Protein AF-A0A5J4QXA8-F1 (afdb_monomer)

Secondary structure (DSSP, 8-state):
----HHHHHH---B--TT-SS-EETTEEGGGHHHHHHHHHHHHHHHHHHHHHHHHHHHHHH-GGGHHHHHHHHHHHHHHHHHHHHHH----HHHHHHHHHHHHHH--SSSHHHH-HHHHHHHHHHHHHHHHHHHHHHHHHHHHHHHHHHHHHHS-------------------------------------------------SHHHHHHHHHHHHHTTTS-SEE-HHHHHHHHT--HHHHHHHHHTTSS--S-SSSSS--EEHHHHHHHHHHHT--

Radius of gyration: 30.81 Å; Cα contacts (8 Å, |Δi|>4): 182; chains: 1; bounding box: 58×68×102 Å

InterPro domains:
  IPR009061 Putative DNA-binding domain superfamily [SSF46955] (225-274)
  IPR036388 Winged helix-like DNA-binding domain superfamily [G3DSA:1.10.10.10] (225-277)
  IPR041657 Helix-turn-helix domain, group 17 [PF12728] (224-274)

pLDDT: mean 73.02, std 21.9, range [27.36, 98.25]

Sequence (277 aa):
MNSNLELELRRFETSNPNDDNHSYNGFKSSEGSGSFEIYLEKLYHIYFDNFREEIKSFMIVKSELLPNFIQSKIDIFDNIKVDFNFKNYLDWDELIQANVREMRMGNNNKSFLNNKSLRNEIGTFTFFRQMTGTQLYYIDKAIDELTTIYNTYKPQIQTQPQIQTQPQIQTQPQIQTQPQIQTQPQIQIEPQTQTQTQTQTQTITTEENNKEEWDNLLKDNPDLLTTLHLAEIFKVKETTITRWQREGFITPIDKSKRPLRFTKDEIKRYILKRKRE

Structure (mmCIF, N/CA/C/O backbone):
data_AF-A0A5J4QXA8-F1
#
_entry.id   AF-A0A5J4QXA8-F1
#
loop_
_atom_site.group_PDB
_atom_site.id
_atom_site.type_symbol
_atom_site.label_atom_id
_atom_site.label_alt_id
_atom_site.label_comp_id
_atom_site.label_asym_id
_atom_site.label_entity_id
_atom_site.label_seq_id
_atom_site.pdbx_PDB_ins_code
_atom_site.Cartn_x
_atom_site.Cartn_y
_atom_site.Cartn_z
_atom_site.occupancy
_atom_site.B_iso_or_equiv
_atom_site.auth_seq_id
_atom_site.auth_comp_id
_atom_site.auth_asym_id
_atom_site.auth_atom_id
_atom_site.pdbx_PDB_model_num
ATOM 1 N N . MET A 1 1 ? -1.917 21.152 -2.9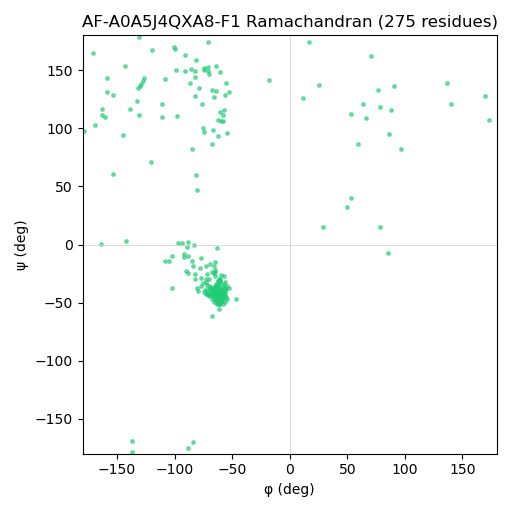02 1.00 39.50 1 MET A N 1
ATOM 2 C CA . MET A 1 1 ? -2.527 19.810 -2.816 1.00 39.50 1 MET A CA 1
ATOM 3 C C . MET A 1 1 ? -2.788 19.512 -1.349 1.00 39.50 1 MET A C 1
ATOM 5 O O . MET A 1 1 ? -1.835 19.321 -0.609 1.00 39.50 1 MET A O 1
ATOM 9 N N . ASN A 1 2 ? -4.053 19.547 -0.921 1.00 43.41 2 ASN A N 1
ATOM 10 C CA . ASN A 1 2 ? -4.482 19.078 0.403 1.00 43.41 2 ASN A CA 1
ATOM 11 C C . ASN A 1 2 ? -4.650 17.549 0.363 1.00 43.41 2 ASN A C 1
ATOM 13 O O . ASN A 1 2 ? -5.758 17.046 0.528 1.00 43.41 2 ASN A O 1
ATOM 17 N N . SER A 1 3 ? -3.586 16.806 0.047 1.00 57.59 3 SER A N 1
ATOM 18 C CA . SER A 1 3 ? -3.650 15.343 0.133 1.00 57.59 3 SER A CA 1
ATOM 19 C C . SER A 1 3 ? -3.557 14.940 1.602 1.00 57.59 3 SER A C 1
ATOM 21 O O . SER A 1 3 ? -2.583 15.270 2.271 1.00 57.59 3 SER A O 1
ATOM 23 N N . ASN A 1 4 ? -4.580 14.245 2.100 1.00 86.75 4 ASN A N 1
ATOM 24 C CA . ASN A 1 4 ? -4.494 13.444 3.322 1.00 86.75 4 ASN A CA 1
ATOM 25 C C . ASN A 1 4 ? -3.599 12.217 3.037 1.00 86.75 4 ASN A C 1
ATOM 27 O O . ASN A 1 4 ? -3.620 11.716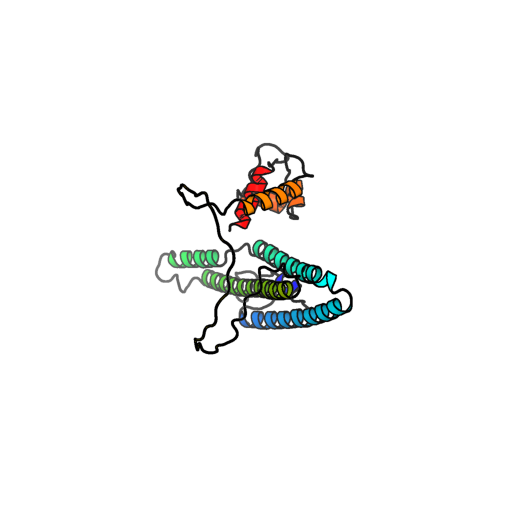 1.911 1.00 86.75 4 ASN A O 1
ATOM 31 N N . LEU A 1 5 ? -2.838 11.732 4.027 1.00 95.31 5 LEU A N 1
ATOM 32 C CA . LEU A 1 5 ? -1.929 10.582 3.909 1.00 95.31 5 LEU A CA 1
ATOM 33 C C . LEU A 1 5 ? -2.597 9.391 3.202 1.00 95.31 5 LEU A C 1
ATOM 35 O O . LEU A 1 5 ? -2.035 8.837 2.263 1.00 95.31 5 LEU A O 1
ATOM 39 N N . GLU A 1 6 ? -3.824 9.045 3.603 1.00 94.50 6 GLU A N 1
ATOM 40 C CA . GLU A 1 6 ? -4.589 7.934 3.020 1.00 94.50 6 GLU A CA 1
ATOM 41 C C . GLU A 1 6 ? -4.768 8.062 1.497 1.00 94.50 6 GLU A C 1
ATOM 43 O O . GLU A 1 6 ? -4.695 7.072 0.772 1.00 94.50 6 GLU A O 1
ATOM 48 N N . LEU A 1 7 ? -5.010 9.277 0.993 1.00 92.94 7 LEU A N 1
ATOM 49 C CA . LEU A 1 7 ? -5.203 9.521 -0.439 1.00 92.94 7 LEU A CA 1
ATOM 50 C C . LEU A 1 7 ? -3.889 9.394 -1.200 1.00 92.94 7 LEU A C 1
ATOM 52 O O . LEU A 1 7 ? -3.863 8.794 -2.275 1.00 92.94 7 LEU A O 1
ATOM 56 N N . GLU A 1 8 ? -2.809 9.931 -0.637 1.00 94.25 8 GLU A N 1
ATOM 57 C CA . GLU A 1 8 ? -1.502 9.877 -1.281 1.00 94.25 8 GLU A CA 1
ATOM 58 C C . GLU A 1 8 ? -0.987 8.438 -1.368 1.00 94.25 8 GLU A C 1
ATOM 60 O O . GLU A 1 8 ? -0.553 8.001 -2.430 1.00 94.25 8 GLU A O 1
ATOM 65 N N . LEU A 1 9 ? -1.139 7.653 -0.298 1.00 94.31 9 LEU A N 1
ATOM 66 C CA . LEU A 1 9 ? -0.725 6.248 -0.288 1.00 94.31 9 LEU A CA 1
ATOM 67 C C . LEU A 1 9 ? -1.586 5.348 -1.194 1.00 94.31 9 LEU A C 1
ATOM 69 O O . LEU A 1 9 ? -1.153 4.256 -1.559 1.00 94.31 9 LEU A O 1
ATOM 73 N N . ARG A 1 10 ? -2.782 5.788 -1.614 1.00 92.00 10 ARG A N 1
ATOM 74 C CA . ARG A 1 10 ? -3.597 5.100 -2.641 1.00 92.00 10 ARG A CA 1
ATOM 75 C C . ARG A 1 10 ? -3.208 5.459 -4.070 1.00 92.00 10 ARG A C 1
ATOM 77 O O . ARG A 1 10 ? -3.627 4.758 -5.006 1.00 92.00 10 ARG A O 1
ATOM 84 N N . ARG A 1 11 ? -2.498 6.571 -4.250 1.00 90.56 11 ARG A N 1
ATOM 85 C CA . ARG A 1 11 ? -2.181 7.139 -5.555 1.00 90.56 11 ARG A CA 1
ATOM 86 C C . ARG A 1 11 ? -1.029 6.372 -6.192 1.00 90.56 11 ARG A C 1
ATOM 88 O O . ARG A 1 11 ? -0.049 6.033 -5.534 1.00 90.56 11 ARG A O 1
ATOM 95 N N . PHE A 1 12 ? -1.193 6.061 -7.471 1.00 88.12 12 PHE A N 1
ATOM 96 C CA . PHE A 1 12 ? -0.203 5.355 -8.272 1.00 88.12 12 PHE A CA 1
ATOM 97 C C . PHE A 1 12 ? -0.273 5.908 -9.692 1.00 88.12 12 PHE A C 1
ATOM 99 O O . PHE A 1 12 ? -1.127 5.517 -10.489 1.00 88.12 12 PHE A O 1
ATOM 106 N N . GLU A 1 13 ? 0.582 6.879 -9.975 1.00 87.94 13 GLU A N 1
ATOM 107 C CA . GLU A 1 13 ? 0.659 7.564 -11.258 1.00 87.94 13 GLU A CA 1
ATOM 108 C C . GLU A 1 13 ? 2.113 7.593 -11.715 1.00 87.94 13 GLU A C 1
ATOM 110 O O . GLU A 1 13 ? 2.941 8.275 -11.115 1.00 87.94 13 GLU A O 1
ATOM 115 N N . THR A 1 14 ? 2.423 6.859 -12.780 1.00 85.38 14 THR A N 1
ATOM 116 C CA . THR A 1 14 ? 3.758 6.813 -13.385 1.00 85.38 14 THR A CA 1
ATOM 117 C C . THR A 1 14 ? 3.756 7.538 -14.724 1.00 85.38 14 THR A C 1
ATOM 119 O O . THR A 1 14 ? 2.811 7.410 -15.507 1.00 85.38 14 THR A O 1
ATOM 122 N N . SER A 1 15 ? 4.837 8.242 -15.039 1.00 80.62 15 SER A N 1
ATOM 123 C CA . SER A 1 15 ? 5.105 8.696 -16.406 1.00 80.62 15 SER A CA 1
ATOM 124 C C . SER A 1 15 ? 5.486 7.529 -17.331 1.00 80.62 15 SER A C 1
ATOM 126 O O . SER A 1 15 ? 5.693 6.397 -16.893 1.00 80.62 15 SER A O 1
ATOM 128 N N . ASN A 1 16 ? 5.643 7.815 -18.627 1.00 70.06 16 ASN A N 1
ATOM 129 C CA . ASN A 1 16 ? 6.172 6.844 -19.584 1.00 70.06 16 ASN A CA 1
ATOM 130 C C . ASN A 1 16 ? 7.634 6.473 -19.229 1.00 70.06 16 ASN A C 1
ATOM 132 O O . ASN A 1 16 ? 8.432 7.386 -19.004 1.00 70.06 16 ASN A O 1
ATOM 136 N N . PRO A 1 17 ? 8.000 5.175 -19.190 1.00 61.75 17 PRO A N 1
ATOM 137 C CA . PRO A 1 17 ? 9.355 4.724 -18.862 1.00 61.75 17 PRO A CA 1
ATOM 138 C C . PRO A 1 17 ? 10.447 5.127 -19.866 1.00 61.75 17 PRO A C 1
ATOM 140 O O . PRO A 1 17 ? 11.628 5.065 -19.531 1.00 61.75 17 PRO A O 1
ATOM 143 N N . ASN A 1 18 ? 10.060 5.569 -21.067 1.00 61.38 18 ASN A N 1
ATOM 144 C CA . ASN A 1 18 ? 10.987 5.976 -22.129 1.00 61.38 18 ASN A CA 1
ATOM 145 C C . ASN A 1 18 ? 11.301 7.479 -22.136 1.00 61.38 18 ASN A C 1
ATOM 147 O O . ASN A 1 18 ? 12.014 7.946 -23.026 1.00 61.38 18 ASN A O 1
ATOM 151 N N . ASP A 1 19 ? 10.745 8.243 -21.195 1.00 63.66 19 ASP A N 1
ATOM 152 C CA . ASP A 1 19 ? 10.958 9.685 -21.119 1.00 63.66 19 ASP A CA 1
ATOM 153 C C . ASP A 1 19 ? 12.220 10.015 -20.305 1.00 63.66 19 ASP A C 1
ATOM 155 O O . ASP A 1 19 ? 12.471 9.424 -19.252 1.00 63.66 19 ASP A O 1
ATOM 159 N N . ASP A 1 20 ? 13.006 10.990 -20.771 1.00 64.75 20 ASP A N 1
ATOM 160 C CA . ASP A 1 20 ? 14.223 11.439 -20.073 1.00 64.75 20 ASP A CA 1
ATOM 161 C C . ASP A 1 20 ? 13.862 12.107 -18.716 1.00 64.75 20 ASP A C 1
ATOM 163 O O . ASP A 1 20 ? 14.699 12.181 -17.817 1.00 64.75 20 ASP A O 1
ATOM 167 N N . ASN A 1 21 ? 12.601 12.534 -18.534 1.00 74.44 21 ASN A N 1
ATOM 168 C CA . ASN A 1 21 ? 12.056 13.130 -17.307 1.00 74.44 21 ASN A CA 1
ATOM 169 C C . ASN A 1 21 ? 10.882 12.314 -16.742 1.00 74.44 21 ASN A C 1
ATOM 171 O O . ASN A 1 21 ? 9.726 12.748 -16.777 1.00 74.44 21 ASN A O 1
ATOM 175 N N . HIS A 1 22 ? 11.171 11.134 -16.198 1.00 83.88 22 HIS A N 1
ATOM 176 C CA . HIS A 1 22 ? 10.143 10.316 -15.568 1.00 83.88 22 HIS A CA 1
ATOM 177 C C . HIS A 1 22 ? 9.703 10.845 -14.189 1.00 83.88 22 HIS A C 1
ATOM 179 O O . HIS A 1 22 ? 10.454 11.519 -13.478 1.00 83.88 22 HIS A O 1
ATOM 185 N N . SER A 1 23 ? 8.455 10.553 -13.818 1.00 90.12 23 SER A N 1
ATOM 186 C CA . SER A 1 23 ? 7.833 10.997 -12.574 1.00 90.12 23 SER A CA 1
ATOM 187 C C . SER A 1 23 ? 6.909 9.946 -11.967 1.00 90.12 23 SER A C 1
ATOM 189 O O . SER A 1 23 ? 6.348 9.098 -12.665 1.00 90.12 23 SER A O 1
ATOM 191 N N . TYR A 1 24 ? 6.758 10.015 -10.648 1.00 90.69 24 TYR A N 1
ATOM 192 C CA . TYR A 1 24 ? 5.880 9.160 -9.861 1.00 90.69 24 TYR A CA 1
ATOM 193 C C . TYR A 1 24 ? 5.063 10.029 -8.912 1.00 90.69 24 TYR A C 1
ATOM 195 O O . TYR A 1 24 ? 5.625 10.822 -8.159 1.00 90.69 24 TYR A O 1
ATOM 203 N N . ASN A 1 25 ? 3.736 9.931 -8.978 1.00 91.31 25 ASN A N 1
ATOM 204 C CA . ASN A 1 25 ? 2.807 10.772 -8.220 1.00 91.31 25 ASN A CA 1
ATOM 205 C C . ASN A 1 25 ? 3.134 12.280 -8.336 1.00 91.31 25 ASN A C 1
ATOM 207 O O . ASN A 1 25 ? 2.883 13.071 -7.430 1.00 91.31 25 ASN A O 1
ATOM 211 N N . GLY A 1 26 ? 3.668 12.709 -9.482 1.00 89.19 26 GLY A N 1
ATOM 212 C CA . GLY A 1 26 ? 4.068 14.098 -9.734 1.00 89.19 26 GLY A CA 1
ATOM 213 C C . GLY A 1 26 ? 5.473 14.482 -9.253 1.00 89.19 26 GLY A C 1
ATOM 214 O O . GLY A 1 26 ? 5.928 15.56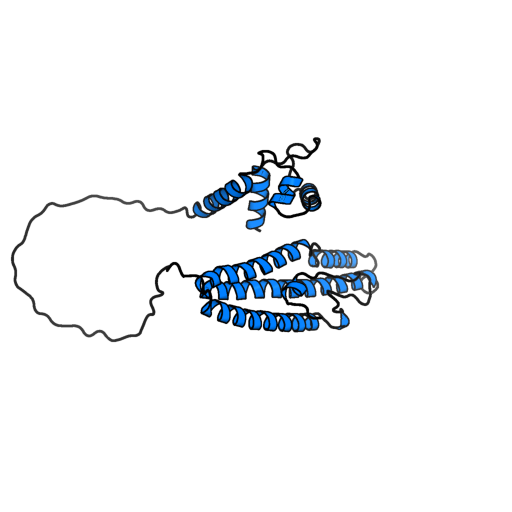2 -9.619 1.00 89.19 26 GLY A O 1
ATOM 215 N N . PHE A 1 27 ? 6.177 13.612 -8.524 1.00 91.44 27 PHE A N 1
ATOM 216 C CA . PHE A 1 27 ? 7.584 13.793 -8.153 1.00 91.44 27 PHE A CA 1
ATOM 217 C C . PHE A 1 27 ? 8.483 13.350 -9.296 1.00 91.44 27 PHE A C 1
ATOM 219 O O . PHE A 1 27 ? 8.342 12.239 -9.808 1.00 91.44 27 PHE A O 1
ATOM 226 N N . LYS A 1 28 ? 9.403 14.214 -9.708 1.00 90.38 28 LYS A N 1
ATOM 227 C CA . LYS A 1 28 ? 10.320 13.959 -10.819 1.00 90.38 28 LYS A CA 1
ATOM 228 C C . LYS A 1 28 ? 11.553 13.207 -10.345 1.00 90.38 28 LYS A C 1
ATOM 230 O O . LYS A 1 28 ? 12.050 13.424 -9.243 1.00 90.38 28 LYS A O 1
ATOM 235 N N . SER A 1 29 ? 12.135 12.417 -11.236 1.00 85.81 29 SER A N 1
ATOM 236 C CA . SER A 1 29 ? 13.418 11.750 -10.995 1.00 85.81 29 SER A CA 1
ATOM 237 C C . SER A 1 29 ? 14.556 12.705 -10.636 1.00 85.81 29 SER A C 1
ATOM 239 O O . SER A 1 29 ? 15.405 12.371 -9.814 1.00 85.81 29 SER A O 1
ATOM 241 N N . SER A 1 30 ? 14.532 13.928 -11.175 1.00 84.62 30 SER A N 1
ATOM 242 C CA . SER A 1 30 ? 15.491 14.991 -10.859 1.00 84.62 30 SER A CA 1
ATOM 243 C C . SER A 1 30 ? 15.429 15.479 -9.409 1.00 84.62 30 SER A C 1
ATOM 245 O O . SER A 1 30 ? 16.398 16.048 -8.920 1.00 84.62 30 SER A O 1
ATOM 247 N N . GLU A 1 31 ? 14.291 15.303 -8.734 1.00 83.56 31 GLU A N 1
ATOM 248 C CA . GLU A 1 31 ? 14.097 15.692 -7.329 1.00 83.56 31 GLU A CA 1
ATOM 249 C C . GLU A 1 31 ? 14.579 14.595 -6.362 1.00 83.56 31 GLU A C 1
ATOM 251 O O . GLU A 1 31 ? 14.749 14.850 -5.167 1.00 83.56 31 GLU A O 1
ATOM 256 N N . GLY A 1 32 ? 14.821 13.384 -6.879 1.00 76.62 32 GLY A N 1
ATOM 257 C CA . GLY A 1 32 ? 15.196 12.203 -6.107 1.00 76.62 32 GLY A CA 1
ATOM 258 C C . GLY A 1 32 ? 14.060 11.638 -5.245 1.00 76.62 32 GLY A C 1
ATOM 259 O O . GLY A 1 32 ? 13.081 12.313 -4.925 1.00 76.62 32 GLY A O 1
ATOM 260 N N . SER A 1 33 ? 14.211 10.381 -4.821 1.00 80.62 33 SER A N 1
ATOM 261 C CA . SER A 1 33 ? 13.240 9.702 -3.948 1.00 80.62 33 SER A CA 1
ATOM 262 C C . SER A 1 33 ? 13.128 10.339 -2.556 1.00 80.62 33 SER A C 1
ATOM 264 O O . SER A 1 33 ? 12.059 10.306 -1.951 1.00 80.62 33 SER A O 1
ATOM 266 N N . GLY A 1 34 ? 14.191 10.989 -2.066 1.00 89.69 34 GLY A N 1
ATOM 267 C CA . GLY A 1 34 ? 14.190 11.658 -0.760 1.00 89.69 34 GLY A CA 1
ATOM 268 C C . GLY A 1 34 ? 13.171 12.799 -0.658 1.00 89.69 34 GLY A C 1
ATOM 269 O O . GLY A 1 34 ? 12.593 13.015 0.403 1.00 89.69 34 GLY A O 1
ATOM 270 N N . SER A 1 35 ? 12.876 13.491 -1.763 1.00 91.31 35 SER A N 1
ATOM 271 C CA . SER A 1 35 ? 11.834 14.529 -1.782 1.00 91.31 35 SER A CA 1
ATOM 272 C C . SER A 1 35 ? 10.438 13.951 -1.523 1.00 91.31 35 SER A C 1
ATOM 274 O O . SER A 1 35 ? 9.621 14.572 -0.842 1.00 91.31 35 SER A O 1
ATOM 276 N N . PHE A 1 36 ? 10.173 12.743 -2.027 1.00 94.19 36 PHE A N 1
ATOM 277 C CA . PHE A 1 36 ? 8.916 12.034 -1.798 1.00 94.19 36 PHE A CA 1
ATOM 278 C C . PHE A 1 36 ? 8.818 11.476 -0.381 1.00 94.19 36 PHE A C 1
ATOM 280 O O . PHE A 1 36 ? 7.769 11.579 0.247 1.00 94.19 36 PHE A O 1
ATOM 287 N N . GLU A 1 37 ? 9.925 10.963 0.153 1.00 95.62 37 GLU A N 1
ATOM 288 C CA . GLU A 1 37 ? 10.012 10.515 1.543 1.00 95.62 37 GLU A CA 1
ATOM 289 C C . GLU A 1 37 ? 9.724 11.657 2.527 1.00 95.62 37 GLU A C 1
ATOM 291 O O . GLU A 1 37 ? 8.839 11.531 3.367 1.00 95.62 37 GLU A O 1
ATOM 296 N N . ILE A 1 38 ? 10.373 12.818 2.367 1.00 96.31 38 ILE A N 1
ATOM 297 C CA . ILE A 1 38 ? 10.118 14.011 3.199 1.00 96.31 38 ILE A CA 1
ATOM 298 C C . ILE A 1 38 ? 8.644 14.428 3.129 1.00 96.31 38 ILE A C 1
ATOM 300 O O . ILE A 1 38 ? 8.044 14.828 4.132 1.00 96.31 38 ILE A O 1
ATOM 304 N N . TYR A 1 39 ? 8.050 14.351 1.938 1.00 95.88 39 TYR A N 1
ATOM 305 C CA . TYR A 1 39 ? 6.642 14.664 1.747 1.00 95.88 39 TYR A CA 1
ATOM 306 C C . TYR A 1 39 ? 5.721 13.686 2.489 1.00 95.88 39 TYR A C 1
ATOM 308 O O . TYR A 1 39 ? 4.816 14.132 3.201 1.00 95.88 39 TYR A O 1
ATOM 316 N N . LEU A 1 40 ? 5.964 12.378 2.374 1.00 96.50 40 LEU A N 1
ATOM 317 C CA . LEU A 1 40 ? 5.184 11.358 3.071 1.00 96.50 40 LEU A CA 1
ATOM 318 C C . LEU A 1 40 ? 5.371 11.422 4.591 1.00 96.50 40 LEU A C 1
ATOM 320 O O . LEU A 1 40 ? 4.374 11.329 5.304 1.00 96.50 40 LEU A O 1
ATOM 324 N N . GLU A 1 41 ? 6.581 11.684 5.097 1.00 97.50 41 GLU A N 1
ATOM 325 C CA . GLU A 1 41 ? 6.824 11.883 6.536 1.00 97.50 41 GLU A CA 1
ATOM 326 C C . GLU A 1 41 ? 5.991 13.050 7.079 1.00 97.50 41 GLU A C 1
ATOM 328 O O . GLU A 1 41 ? 5.355 12.949 8.130 1.00 97.50 41 GLU A O 1
ATOM 333 N N . LYS A 1 42 ? 5.917 14.155 6.328 1.00 97.38 42 LYS A N 1
ATOM 334 C CA . LYS A 1 42 ? 5.086 15.298 6.710 1.00 97.38 42 LYS A CA 1
ATOM 335 C C . LYS A 1 42 ? 3.604 14.924 6.782 1.00 97.38 42 LYS A C 1
ATOM 337 O O . LYS A 1 42 ? 2.934 15.296 7.744 1.00 97.38 42 LYS A O 1
ATOM 342 N N . LEU A 1 43 ? 3.080 14.218 5.777 1.00 97.44 43 LEU A N 1
ATOM 343 C CA . LEU A 1 43 ? 1.685 13.762 5.788 1.00 97.44 43 LEU A CA 1
ATOM 344 C C . LEU A 1 43 ? 1.418 12.781 6.932 1.00 97.44 43 LEU A C 1
ATOM 346 O O . LEU A 1 43 ? 0.354 12.838 7.547 1.00 97.44 43 LEU A O 1
ATOM 350 N N . TYR A 1 44 ? 2.390 11.924 7.231 1.00 98.00 44 TYR A N 1
ATOM 351 C CA . TYR A 1 44 ? 2.332 10.955 8.313 1.00 98.00 44 TYR A CA 1
ATOM 352 C C . TYR A 1 44 ? 2.185 11.616 9.677 1.00 98.00 44 TYR A C 1
ATOM 354 O O . TYR A 1 44 ? 1.244 11.307 10.406 1.00 98.00 44 TYR A O 1
ATOM 362 N N . HIS A 1 45 ? 3.037 12.590 9.994 1.00 96.88 45 HIS A N 1
ATOM 363 C CA . HIS A 1 45 ? 2.918 13.323 11.252 1.00 96.88 45 HIS A CA 1
ATOM 364 C C . HIS A 1 45 ? 1.583 14.058 11.370 1.00 96.88 45 HIS A C 1
ATOM 366 O O . HIS A 1 45 ? 0.909 13.928 12.388 1.00 96.88 45 HIS A O 1
ATOM 372 N N . ILE A 1 46 ? 1.148 14.745 10.307 1.00 96.44 46 ILE A N 1
ATOM 373 C CA . ILE A 1 46 ? -0.148 15.440 10.295 1.00 96.44 46 ILE A CA 1
ATOM 374 C C . ILE A 1 46 ? -1.300 14.461 10.563 1.00 96.44 46 ILE A C 1
ATOM 376 O O . ILE A 1 46 ? -2.206 14.771 11.336 1.00 96.44 46 ILE A O 1
ATOM 380 N N . TYR A 1 47 ? -1.276 13.282 9.936 1.00 96.88 47 TYR A N 1
ATOM 381 C CA . TYR A 1 47 ? -2.297 12.258 10.137 1.00 96.88 47 TYR A CA 1
ATOM 382 C C . TYR A 1 47 ? -2.346 11.789 11.597 1.00 96.88 47 TYR A C 1
ATOM 384 O O . TYR A 1 47 ? -3.415 11.808 12.207 1.00 96.88 47 TYR A O 1
ATOM 392 N N . PHE A 1 48 ? -1.203 11.417 12.181 1.00 96.88 48 PHE A N 1
ATOM 393 C CA . PHE A 1 48 ? -1.165 10.884 13.545 1.00 96.88 48 PHE A CA 1
ATOM 394 C C . PHE A 1 48 ? -1.403 11.944 14.624 1.00 96.88 48 PHE A C 1
ATOM 396 O O . PHE A 1 48 ? -1.978 11.624 15.664 1.00 96.88 48 PHE A O 1
ATOM 403 N N . ASP A 1 49 ? -1.042 13.204 14.386 1.00 95.75 49 ASP A N 1
ATOM 404 C CA . ASP A 1 49 ? -1.386 14.302 15.292 1.00 95.75 49 ASP A CA 1
ATOM 405 C C . ASP A 1 49 ? -2.903 14.514 15.348 1.00 95.75 49 ASP A C 1
ATOM 407 O O . ASP A 1 49 ? -3.483 14.530 16.435 1.00 95.75 49 ASP A O 1
ATOM 411 N N . ASN A 1 50 ? -3.567 14.560 14.189 1.00 95.31 50 ASN A N 1
ATOM 412 C CA . ASN A 1 50 ? -5.028 14.644 14.124 1.00 95.31 50 ASN A CA 1
ATOM 413 C C . ASN A 1 50 ? -5.693 13.415 14.759 1.00 95.31 50 ASN A C 1
ATOM 415 O O . ASN A 1 50 ? -6.626 13.548 15.550 1.00 95.31 50 ASN A O 1
ATOM 419 N N . PHE A 1 51 ? -5.172 12.219 14.476 1.00 95.62 51 PHE A N 1
ATOM 420 C CA . PHE A 1 51 ? -5.698 10.977 15.030 1.00 95.62 51 PHE A CA 1
ATOM 421 C C . PHE A 1 51 ? -5.619 10.940 16.564 1.00 95.62 51 PHE A C 1
ATOM 423 O O . PHE A 1 51 ? -6.559 10.495 17.222 1.00 95.62 51 PHE A O 1
ATOM 430 N N . ARG A 1 52 ? -4.542 11.459 17.169 1.00 95.19 52 ARG A N 1
ATOM 431 C CA . ARG A 1 52 ? -4.426 11.565 18.635 1.00 95.19 52 ARG A CA 1
ATOM 432 C C . ARG A 1 52 ? -5.470 12.512 19.232 1.00 95.19 52 ARG A C 1
ATOM 434 O O . ARG A 1 52 ? -5.995 12.219 20.307 1.00 95.19 52 ARG A O 1
ATOM 441 N N . GLU A 1 53 ? -5.811 13.606 18.553 1.00 94.25 53 GLU A N 1
ATOM 442 C CA . GLU A 1 53 ? -6.908 14.492 18.975 1.00 94.25 53 GLU A CA 1
ATOM 443 C C . GLU A 1 53 ? -8.289 13.822 18.836 1.00 94.25 53 GLU A C 1
ATOM 445 O O . GLU A 1 53 ? -9.146 13.971 19.717 1.00 94.25 53 GLU A O 1
ATOM 450 N N . GLU A 1 54 ? -8.497 13.010 17.792 1.00 94.12 54 GLU A N 1
ATOM 451 C CA . GLU A 1 54 ? -9.699 12.176 17.652 1.00 94.12 54 GLU A CA 1
ATOM 452 C C . GLU A 1 54 ? -9.811 11.173 18.813 1.00 94.12 54 GLU A C 1
ATOM 454 O O . GLU A 1 54 ? -10.868 11.078 19.437 1.00 94.12 54 GLU A O 1
ATOM 459 N N . ILE A 1 55 ? -8.715 10.500 19.186 1.00 93.25 55 ILE A N 1
ATOM 460 C CA . ILE A 1 55 ? -8.678 9.590 20.344 1.00 93.25 55 ILE A CA 1
ATOM 461 C C . ILE A 1 55 ? -9.058 10.321 21.635 1.00 93.25 55 ILE A C 1
ATOM 463 O O . ILE A 1 55 ? -9.917 9.837 22.372 1.00 93.25 55 ILE A O 1
ATOM 467 N N . LYS A 1 56 ? -8.462 11.490 21.916 1.00 93.12 56 LYS A N 1
ATOM 468 C CA . LYS A 1 56 ? -8.796 12.293 23.110 1.00 93.12 56 LYS A CA 1
ATOM 469 C C . LYS A 1 56 ? -10.287 12.619 23.165 1.00 93.12 56 LYS A C 1
ATOM 471 O O . LYS A 1 56 ? -10.906 12.487 24.219 1.00 93.12 56 LYS A O 1
ATOM 476 N N . SER A 1 57 ? -10.865 12.986 22.025 1.00 9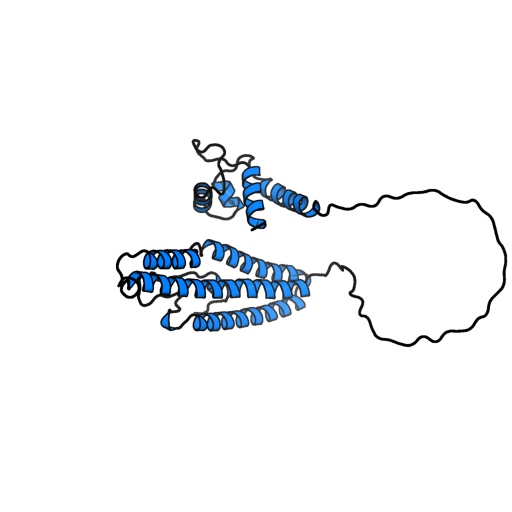1.56 57 SER A N 1
ATOM 477 C CA . SER A 1 57 ? -12.294 13.281 21.904 1.00 91.56 57 SER A CA 1
ATOM 478 C C . SER A 1 57 ? -13.155 12.037 22.162 1.00 91.56 57 SER A C 1
ATOM 480 O O . SER A 1 57 ? -14.120 12.097 22.924 1.00 91.56 57 SER A O 1
ATOM 482 N N . PHE A 1 58 ? -12.782 10.884 21.597 1.00 88.94 58 PHE A N 1
ATOM 483 C CA . PHE A 1 58 ? -13.466 9.609 21.833 1.00 88.94 58 PHE A CA 1
ATOM 484 C C . PHE A 1 58 ? -13.391 9.162 23.294 1.00 88.94 58 PHE A C 1
ATOM 486 O O . PHE A 1 58 ? -14.399 8.706 23.827 1.00 88.94 58 PHE A O 1
ATOM 493 N N . MET A 1 59 ? -12.249 9.335 23.965 1.00 87.50 59 MET A N 1
ATOM 494 C CA . MET A 1 59 ? -12.100 8.977 25.381 1.00 87.50 59 MET A CA 1
ATOM 495 C C . MET A 1 59 ? -13.065 9.742 26.295 1.00 87.50 59 MET A C 1
ATOM 497 O O . MET A 1 59 ? -13.490 9.197 27.309 1.00 87.50 59 MET A O 1
ATOM 501 N N . ILE A 1 60 ? -13.425 10.980 25.940 1.00 88.12 60 ILE A N 1
ATOM 502 C CA . ILE A 1 60 ? -14.354 11.808 26.722 1.00 88.12 60 ILE A CA 1
ATOM 503 C C . ILE A 1 60 ? -15.812 11.408 26.462 1.00 88.12 60 ILE A C 1
ATOM 505 O O . ILE A 1 60 ? -16.622 11.413 27.385 1.00 88.12 60 ILE A O 1
ATOM 509 N N . VAL A 1 61 ? -16.159 11.103 25.207 1.00 86.69 61 VAL A N 1
ATOM 510 C CA . VAL A 1 61 ? -17.566 11.001 24.781 1.00 86.69 61 VAL A CA 1
ATOM 511 C C . VAL A 1 61 ? -18.054 9.553 24.653 1.00 86.69 61 VAL A C 1
ATOM 513 O O . VAL A 1 61 ? -19.218 9.300 24.952 1.00 86.69 61 VAL A O 1
ATOM 516 N N . LYS A 1 62 ? -17.214 8.624 24.169 1.00 88.25 62 LYS A N 1
ATOM 517 C CA . LYS A 1 62 ? -17.576 7.230 23.814 1.00 88.25 62 LYS A CA 1
ATOM 518 C C . LYS A 1 62 ? -16.368 6.286 23.923 1.00 88.25 62 LYS A C 1
ATOM 520 O O . LYS A 1 62 ? -15.925 5.712 22.921 1.00 88.25 62 LYS A O 1
ATOM 525 N N . SER A 1 63 ? -15.786 6.164 25.115 1.00 86.88 63 SER A N 1
ATOM 526 C CA . SER A 1 63 ? -14.545 5.400 25.326 1.00 86.88 63 SER A CA 1
ATOM 527 C C . SER A 1 63 ? -14.690 3.915 24.972 1.00 86.88 63 SER A C 1
ATOM 529 O O . SER A 1 63 ? -13.748 3.299 24.480 1.00 86.88 63 SER A O 1
ATOM 531 N N . GLU A 1 64 ? -15.889 3.357 25.119 1.00 87.62 64 GLU A N 1
ATOM 532 C CA . GLU A 1 64 ? -16.236 1.984 24.764 1.00 87.62 64 GLU A CA 1
ATOM 533 C C . GLU A 1 64 ? -16.163 1.694 23.255 1.00 87.62 64 GLU A C 1
ATOM 535 O O . GLU A 1 64 ? -15.952 0.550 22.857 1.00 87.62 64 GLU A O 1
ATOM 540 N N . LEU A 1 65 ? -16.300 2.718 22.402 1.00 90.50 65 LEU A N 1
ATOM 541 C CA . LEU A 1 65 ? -16.220 2.576 20.942 1.00 90.50 65 LEU A CA 1
ATOM 542 C C . LEU A 1 65 ? -14.807 2.794 20.393 1.00 90.50 65 LEU A C 1
ATOM 544 O O . LEU A 1 65 ? -14.570 2.559 19.205 1.00 90.50 65 LEU A O 1
ATOM 548 N N . LEU A 1 66 ? -13.869 3.232 21.235 1.00 91.75 66 LEU A N 1
ATOM 549 C CA . LEU A 1 66 ? -12.519 3.595 20.822 1.00 91.75 66 LEU A CA 1
ATOM 550 C C . LEU A 1 66 ? -11.765 2.443 20.125 1.00 91.75 66 LEU A C 1
ATOM 552 O O . LEU A 1 66 ? -11.195 2.695 19.062 1.00 91.75 66 LEU A O 1
ATOM 556 N N . PRO A 1 67 ? -11.797 1.180 20.606 1.00 92.19 67 PRO A N 1
ATOM 557 C CA . PRO A 1 67 ? -11.132 0.081 19.903 1.00 92.19 67 PRO A CA 1
ATOM 558 C C . PRO A 1 67 ? -11.683 -0.147 18.490 1.00 92.19 67 PRO A C 1
ATOM 560 O O . PRO A 1 67 ? -10.908 -0.358 17.563 1.00 92.19 67 PRO A O 1
ATOM 563 N N . ASN A 1 68 ? -13.004 -0.050 18.303 1.00 91.94 68 ASN A N 1
ATOM 564 C CA . ASN A 1 68 ? -13.637 -0.218 16.989 1.00 91.94 68 ASN A CA 1
ATOM 565 C C . ASN A 1 68 ? -13.274 0.930 16.043 1.00 91.94 68 ASN A C 1
ATOM 567 O O . ASN A 1 68 ? -13.041 0.712 14.856 1.00 91.94 68 ASN A O 1
ATOM 571 N N . PHE A 1 69 ? -13.192 2.151 16.571 1.00 93.62 69 PHE A N 1
ATOM 572 C CA . PHE A 1 69 ? -12.732 3.304 15.810 1.00 93.62 69 PHE A CA 1
ATOM 573 C C . PHE A 1 69 ? -11.278 3.129 15.346 1.00 93.62 69 PHE A C 1
ATOM 575 O O . PHE A 1 69 ? -11.004 3.288 14.158 1.00 93.62 69 PHE A O 1
ATOM 582 N N . ILE A 1 70 ? -10.361 2.732 16.237 1.00 94.38 70 ILE A N 1
ATOM 583 C CA . ILE A 1 70 ? -8.956 2.498 15.868 1.00 94.38 70 ILE A CA 1
ATOM 584 C C . ILE A 1 70 ? -8.852 1.349 14.853 1.00 94.38 70 ILE A C 1
ATOM 586 O O . ILE A 1 70 ? -8.166 1.498 13.844 1.00 94.38 70 ILE A O 1
ATOM 590 N N . GLN A 1 71 ? -9.583 0.247 15.063 1.00 94.50 71 GLN A N 1
ATOM 591 C CA . GLN A 1 71 ? -9.628 -0.871 14.115 1.00 94.50 71 GLN A CA 1
ATOM 592 C C . GLN A 1 71 ? -10.086 -0.413 12.726 1.00 94.50 71 GLN A C 1
ATOM 594 O O . GLN A 1 71 ? -9.452 -0.757 11.738 1.00 94.50 71 GLN A O 1
ATOM 599 N N . SER A 1 72 ? -11.100 0.455 12.642 1.00 95.06 72 SER A N 1
ATOM 600 C CA . SER A 1 72 ? -11.550 0.986 11.350 1.00 95.06 72 SER A CA 1
ATOM 601 C C . SER A 1 72 ? -10.456 1.758 10.600 1.00 95.06 72 SER A C 1
ATOM 603 O O . SER A 1 72 ? -10.444 1.766 9.372 1.00 95.06 72 SER A O 1
ATOM 605 N N . LYS A 1 73 ? -9.510 2.386 11.316 1.00 96.00 73 LYS A N 1
ATOM 606 C CA . LYS A 1 73 ? -8.347 3.035 10.698 1.00 96.00 73 LYS A CA 1
ATOM 607 C C . LYS A 1 73 ? -7.323 2.012 10.219 1.00 96.00 73 LYS A C 1
ATOM 609 O O . LYS A 1 73 ? -6.812 2.178 9.119 1.00 96.00 73 LYS A O 1
ATOM 614 N N . ILE A 1 74 ? -7.060 0.955 10.990 1.00 95.00 74 ILE A N 1
ATOM 615 C CA . ILE A 1 74 ? -6.196 -0.159 10.557 1.00 95.00 74 ILE A CA 1
ATOM 616 C C . ILE A 1 74 ? -6.742 -0.753 9.255 1.00 95.00 74 ILE A C 1
ATOM 618 O O . ILE A 1 74 ? -6.023 -0.807 8.259 1.00 95.00 74 ILE A O 1
ATOM 622 N N . ASP A 1 75 ? -8.043 -1.055 9.220 1.00 92.75 75 ASP A N 1
ATOM 623 C CA . ASP A 1 75 ? -8.713 -1.626 8.051 1.00 92.75 75 ASP A CA 1
ATOM 624 C C . ASP A 1 75 ? -8.571 -0.723 6.811 1.00 92.75 75 ASP A C 1
ATOM 626 O O . ASP A 1 75 ? -8.435 -1.208 5.686 1.00 92.75 75 ASP A O 1
ATOM 630 N N . ILE A 1 76 ? -8.582 0.607 6.980 1.00 93.81 76 ILE A N 1
ATOM 631 C CA . ILE A 1 76 ? -8.339 1.543 5.874 1.00 93.81 76 ILE A CA 1
ATOM 632 C C . ILE A 1 76 ? -6.948 1.317 5.281 1.00 93.81 76 ILE A C 1
ATOM 634 O O . ILE A 1 76 ? -6.856 1.165 4.061 1.00 93.81 76 ILE A O 1
ATOM 638 N N . PHE A 1 77 ? -5.892 1.285 6.098 1.00 95.25 77 PHE A N 1
ATOM 639 C CA . PHE A 1 77 ? -4.519 1.119 5.610 1.00 95.25 77 PHE A CA 1
ATOM 640 C C . PHE A 1 77 ? -4.237 -0.294 5.098 1.00 95.25 77 PHE A C 1
ATOM 642 O O . PHE A 1 77 ? -3.561 -0.426 4.078 1.00 95.25 77 PHE A O 1
ATOM 649 N N . ASP A 1 78 ? -4.823 -1.332 5.694 1.00 94.38 78 ASP A N 1
ATOM 650 C CA . ASP A 1 78 ? -4.766 -2.692 5.145 1.00 94.38 78 ASP A CA 1
ATOM 651 C C . ASP A 1 78 ? -5.375 -2.744 3.740 1.00 94.38 78 ASP A C 1
ATOM 653 O O . ASP A 1 78 ? -4.780 -3.291 2.808 1.00 94.38 78 ASP A O 1
ATOM 657 N N . ASN A 1 79 ? -6.521 -2.088 3.534 1.00 92.25 79 ASN A N 1
ATOM 658 C CA . ASN A 1 79 ? -7.112 -1.966 2.204 1.00 92.25 79 ASN A CA 1
ATOM 659 C C . ASN A 1 79 ? -6.211 -1.178 1.240 1.00 92.25 79 ASN A C 1
ATOM 661 O O . ASN A 1 79 ? -6.131 -1.529 0.064 1.00 92.25 79 ASN A O 1
ATOM 665 N N . ILE A 1 80 ? -5.509 -0.136 1.710 1.00 92.25 80 ILE A N 1
ATOM 666 C CA . ILE A 1 80 ? -4.504 0.572 0.896 1.00 92.25 80 ILE A CA 1
ATOM 667 C C . ILE A 1 80 ? -3.378 -0.383 0.500 1.00 92.25 80 ILE A C 1
ATOM 669 O O . ILE A 1 80 ? -3.016 -0.418 -0.672 1.00 92.25 80 ILE A O 1
ATOM 673 N N . LYS A 1 81 ? -2.850 -1.177 1.436 1.00 92.25 81 LYS A N 1
ATOM 674 C CA . LYS A 1 81 ? -1.782 -2.154 1.185 1.00 92.25 81 LYS A CA 1
ATOM 675 C C . LYS A 1 81 ? -2.199 -3.189 0.150 1.00 92.25 81 LYS A C 1
ATOM 677 O O . LYS A 1 81 ? -1.458 -3.478 -0.787 1.00 92.25 81 LYS A O 1
ATOM 682 N N . VAL A 1 82 ? -3.411 -3.720 0.290 1.00 86.56 82 VAL A N 1
ATOM 683 C CA . VAL A 1 82 ? -3.992 -4.673 -0.657 1.00 86.56 82 VAL A CA 1
ATOM 684 C C . VAL A 1 82 ? -4.136 -4.034 -2.040 1.00 86.56 82 VAL A C 1
ATOM 686 O O . VAL A 1 82 ? -3.657 -4.604 -3.021 1.00 86.56 82 VAL A O 1
ATOM 689 N N . ASP A 1 83 ? -4.729 -2.840 -2.127 1.00 84.69 83 ASP A N 1
ATOM 690 C CA . ASP A 1 83 ? -4.865 -2.087 -3.378 1.00 84.69 83 ASP A CA 1
ATOM 691 C C . ASP A 1 83 ? -3.510 -1.774 -4.014 1.00 84.69 83 ASP A C 1
ATOM 693 O O . ASP A 1 83 ? -3.379 -1.835 -5.235 1.00 84.69 83 ASP A O 1
ATOM 697 N N . PHE A 1 84 ? -2.511 -1.428 -3.204 1.00 83.94 84 PHE A N 1
ATOM 698 C CA . PHE A 1 84 ? -1.159 -1.118 -3.643 1.00 83.94 84 PHE A CA 1
ATOM 699 C C . PHE A 1 84 ? -0.483 -2.354 -4.229 1.00 83.94 84 PHE A C 1
ATOM 701 O O . PHE A 1 84 ? -0.015 -2.306 -5.361 1.00 83.94 84 PHE A O 1
ATOM 708 N N . ASN A 1 85 ? -0.520 -3.482 -3.519 1.00 79.44 85 ASN A N 1
ATOM 709 C CA . ASN A 1 85 ? 0.026 -4.753 -3.997 1.00 79.44 85 ASN A CA 1
ATOM 710 C C . ASN A 1 85 ? -0.684 -5.249 -5.255 1.00 79.44 85 ASN A C 1
ATOM 712 O O . ASN A 1 85 ? -0.071 -5.886 -6.107 1.00 79.44 85 ASN A O 1
ATOM 716 N N . PHE A 1 86 ? -1.974 -4.938 -5.400 1.00 70.31 86 PHE A N 1
ATOM 717 C CA . PHE A 1 86 ? -2.651 -5.121 -6.668 1.00 70.31 86 PHE A CA 1
ATOM 718 C C . PHE A 1 86 ? -2.095 -4.147 -7.710 1.00 70.31 86 PHE A C 1
ATOM 720 O O . PHE A 1 86 ? -1.542 -4.598 -8.691 1.00 70.31 86 PHE A O 1
ATOM 727 N N . LYS A 1 87 ? -2.186 -2.826 -7.546 1.00 64.88 87 LYS A N 1
ATOM 728 C CA . LYS A 1 87 ? -1.795 -1.847 -8.584 1.00 64.88 87 LYS A CA 1
ATOM 729 C C . LYS A 1 87 ? -0.316 -1.916 -8.990 1.00 64.88 87 LYS A C 1
ATOM 731 O O . LYS A 1 87 ? -0.016 -1.681 -10.158 1.00 64.88 87 LYS A O 1
ATOM 736 N N . ASN A 1 88 ? 0.578 -2.285 -8.077 1.00 61.31 88 ASN A N 1
ATOM 737 C CA . ASN A 1 88 ? 2.016 -2.431 -8.293 1.00 61.31 88 ASN A CA 1
ATOM 738 C C . ASN A 1 88 ? 2.367 -3.778 -8.969 1.00 61.31 88 ASN A C 1
ATOM 740 O O . ASN A 1 88 ? 3.271 -4.481 -8.533 1.00 61.31 88 ASN A O 1
ATOM 744 N N . TYR A 1 89 ? 1.647 -4.151 -10.040 1.00 53.38 89 TYR A N 1
ATOM 745 C CA . TYR A 1 89 ? 1.817 -5.413 -10.794 1.00 53.38 89 TYR A CA 1
ATOM 746 C C . TYR A 1 89 ? 3.184 -5.573 -11.482 1.00 53.38 89 TYR A C 1
ATOM 748 O O . TYR A 1 89 ? 3.418 -6.582 -12.148 1.00 53.38 89 TYR A O 1
ATOM 756 N N . LEU A 1 90 ? 4.057 -4.572 -11.399 1.00 64.75 90 LEU A N 1
ATOM 757 C CA . LEU A 1 90 ? 5.358 -4.597 -12.041 1.00 64.75 90 LEU A CA 1
ATOM 758 C C . LEU A 1 90 ? 6.386 -5.017 -10.999 1.00 64.75 90 LEU A C 1
ATOM 760 O O . LEU A 1 90 ? 6.687 -4.275 -10.067 1.00 64.75 90 LEU A O 1
ATOM 764 N N . ASP A 1 91 ? 6.922 -6.222 -11.178 1.00 79.94 91 ASP A N 1
ATOM 765 C CA . ASP A 1 91 ? 8.147 -6.634 -10.509 1.00 79.94 91 ASP A CA 1
ATOM 766 C C . ASP A 1 91 ? 9.291 -5.793 -11.088 1.00 79.94 91 ASP A C 1
ATOM 768 O O . ASP A 1 91 ? 9.914 -6.135 -12.098 1.00 79.94 91 ASP A O 1
ATOM 772 N N . TRP A 1 92 ? 9.491 -4.613 -10.495 1.00 85.69 92 TRP A N 1
ATOM 773 C CA . TRP A 1 92 ? 10.523 -3.678 -10.924 1.00 85.69 92 TRP A CA 1
ATOM 774 C C . TRP A 1 92 ? 11.903 -4.332 -10.893 1.00 85.69 92 TRP A C 1
ATOM 776 O O . TRP A 1 92 ? 12.721 -4.040 -11.762 1.00 85.69 92 TRP A O 1
ATOM 786 N N . ASP A 1 93 ? 12.151 -5.235 -9.941 1.00 86.00 93 ASP A N 1
ATOM 787 C CA . ASP A 1 93 ? 13.411 -5.961 -9.837 1.00 86.00 93 ASP A CA 1
ATOM 788 C C . ASP A 1 93 ? 13.608 -6.907 -11.031 1.00 86.00 93 ASP A C 1
ATOM 790 O O . ASP A 1 93 ? 14.678 -6.886 -11.645 1.00 86.00 93 ASP A O 1
ATOM 794 N N . GLU A 1 94 ? 12.585 -7.661 -11.439 1.00 87.56 94 GLU A N 1
ATOM 795 C CA . GLU A 1 94 ? 12.654 -8.508 -12.639 1.00 87.56 94 GLU A CA 1
ATOM 796 C C . GLU A 1 94 ? 12.800 -7.682 -13.926 1.00 87.56 94 GLU A C 1
ATOM 798 O O . GLU A 1 94 ? 13.591 -8.040 -14.800 1.00 87.56 94 GLU A O 1
ATOM 803 N N . LEU A 1 95 ? 12.106 -6.543 -14.046 1.00 85.38 95 LEU A N 1
ATOM 804 C CA . LEU A 1 95 ? 12.240 -5.645 -15.202 1.00 85.38 95 LEU A CA 1
ATOM 805 C C . LEU A 1 95 ? 13.647 -5.049 -15.307 1.00 85.38 95 LEU A C 1
ATOM 807 O O . LEU A 1 95 ? 14.229 -5.009 -16.396 1.00 85.38 95 LEU A O 1
ATOM 811 N N . ILE A 1 96 ? 14.223 -4.621 -14.183 1.00 86.88 96 ILE A N 1
ATOM 812 C CA . ILE A 1 96 ? 15.611 -4.155 -14.120 1.00 86.88 96 ILE A CA 1
ATOM 813 C C . ILE A 1 96 ? 16.550 -5.297 -14.526 1.00 86.88 96 ILE A C 1
ATOM 815 O O . ILE A 1 96 ? 17.416 -5.109 -15.384 1.00 86.88 96 ILE A O 1
ATOM 819 N N . GLN A 1 97 ? 16.371 -6.498 -13.970 1.00 87.38 97 GLN A N 1
ATOM 820 C CA . GLN A 1 97 ? 17.217 -7.655 -14.273 1.00 87.38 97 GLN A CA 1
ATOM 821 C C . GLN A 1 97 ? 17.105 -8.112 -15.732 1.00 87.38 97 GLN A C 1
ATOM 823 O O . GLN A 1 97 ? 18.122 -8.453 -16.340 1.00 87.38 97 GLN A O 1
ATOM 828 N N . ALA A 1 98 ? 15.910 -8.097 -16.324 1.00 85.62 98 ALA A N 1
ATOM 829 C CA . ALA A 1 98 ? 15.687 -8.391 -17.736 1.00 85.62 98 ALA A CA 1
ATOM 830 C C . ALA A 1 98 ? 16.488 -7.438 -18.634 1.00 85.62 98 ALA A C 1
ATOM 832 O O . ALA A 1 98 ? 17.302 -7.900 -19.434 1.00 85.62 98 ALA A O 1
ATOM 833 N N . ASN A 1 99 ? 16.374 -6.129 -18.407 1.00 83.31 99 ASN A N 1
ATOM 834 C CA . ASN A 1 99 ? 17.124 -5.123 -19.160 1.00 83.31 99 ASN A CA 1
ATOM 835 C C . ASN A 1 99 ? 18.644 -5.240 -18.956 1.00 83.31 99 ASN A C 1
ATOM 837 O O . ASN A 1 99 ? 19.431 -5.090 -19.895 1.00 83.31 99 ASN A O 1
ATOM 841 N N . VAL A 1 100 ? 19.089 -5.575 -17.740 1.00 86.12 100 VAL A N 1
ATOM 842 C CA . VAL A 1 100 ? 20.506 -5.849 -17.458 1.00 86.12 100 VAL A CA 1
ATOM 843 C C . VAL A 1 100 ? 20.998 -7.093 -18.208 1.00 86.12 100 VAL A C 1
ATOM 845 O O . VAL A 1 100 ? 22.117 -7.081 -18.727 1.00 86.12 100 VAL A O 1
ATOM 848 N N . ARG A 1 101 ? 20.194 -8.163 -18.298 1.00 85.44 101 ARG A N 1
ATOM 849 C CA . ARG A 1 101 ? 20.525 -9.370 -19.080 1.00 85.44 101 ARG A CA 1
ATOM 850 C C . ARG A 1 101 ? 20.635 -9.050 -20.569 1.00 85.44 101 ARG A C 1
ATOM 852 O O . ARG A 1 101 ? 21.613 -9.460 -21.190 1.00 85.44 101 ARG A O 1
ATOM 859 N N . GLU A 1 102 ? 19.708 -8.273 -21.121 1.00 82.25 102 GLU A N 1
ATOM 860 C CA . GLU A 1 102 ? 19.760 -7.838 -22.523 1.00 82.25 102 GLU A CA 1
ATOM 861 C C . GLU A 1 102 ? 21.017 -7.017 -22.829 1.00 82.25 102 GLU A C 1
ATOM 863 O O . GLU A 1 102 ? 21.717 -7.298 -23.806 1.00 82.25 102 GLU A O 1
ATOM 868 N N . MET A 1 103 ? 21.389 -6.082 -21.948 1.00 74.94 103 MET A N 1
ATOM 869 C CA . MET A 1 103 ? 22.644 -5.332 -22.092 1.00 74.94 103 MET A CA 1
ATOM 870 C C . MET A 1 103 ? 23.886 -6.231 -22.078 1.00 74.94 103 MET A C 1
ATOM 872 O O . MET A 1 103 ? 24.863 -5.926 -22.761 1.00 74.94 103 MET A O 1
ATOM 876 N N . ARG A 1 104 ? 23.869 -7.335 -21.320 1.00 76.12 104 ARG A N 1
ATOM 877 C CA . ARG A 1 104 ? 24.988 -8.292 -21.243 1.00 76.12 104 ARG A CA 1
ATOM 878 C C . ARG A 1 104 ? 25.080 -9.211 -22.466 1.00 76.12 104 ARG A C 1
ATOM 880 O O . ARG A 1 104 ? 26.179 -9.639 -22.799 1.00 76.12 104 ARG A O 1
ATOM 887 N N . MET A 1 105 ? 23.958 -9.511 -23.124 1.00 67.88 105 MET A N 1
ATOM 888 C CA . MET A 1 105 ? 23.896 -10.419 -24.282 1.00 67.88 105 MET A CA 1
ATOM 889 C C . MET A 1 105 ? 24.118 -9.729 -25.637 1.00 67.88 105 MET A C 1
ATOM 891 O O . MET A 1 105 ? 24.284 -10.412 -26.647 1.00 67.88 105 MET A O 1
ATOM 895 N N . GLY A 1 106 ? 24.137 -8.392 -25.684 1.00 64.38 106 GLY A N 1
ATOM 896 C CA . GLY A 1 106 ? 24.402 -7.628 -26.903 1.00 64.38 106 GLY A CA 1
ATOM 897 C C . GLY A 1 106 ? 25.802 -7.892 -27.466 1.00 64.38 106 GLY A C 1
ATOM 898 O O . GLY A 1 106 ? 26.766 -7.236 -27.068 1.00 64.38 106 GLY A O 1
ATOM 899 N N . ASN A 1 107 ? 25.895 -8.843 -28.399 1.00 54.66 107 ASN A N 1
ATOM 900 C CA . ASN A 1 107 ? 27.105 -9.246 -29.115 1.00 54.66 107 ASN A CA 1
ATOM 901 C C . ASN A 1 107 ? 27.809 -8.030 -29.754 1.00 54.66 107 ASN A C 1
ATOM 903 O O . ASN A 1 107 ? 27.177 -7.263 -30.479 1.00 54.66 107 ASN A O 1
ATOM 907 N N . ASN A 1 108 ? 29.128 -7.925 -29.534 1.00 53.34 108 ASN A N 1
ATOM 908 C CA . ASN A 1 108 ? 30.096 -6.947 -30.072 1.00 53.34 108 ASN A CA 1
ATOM 909 C C . ASN A 1 108 ? 30.408 -5.736 -29.169 1.00 53.34 108 ASN A C 1
ATOM 911 O O . ASN A 1 108 ? 29.884 -4.652 -29.398 1.00 53.34 108 ASN A O 1
ATOM 915 N N . ASN A 1 109 ? 31.314 -5.926 -28.192 1.00 51.59 109 ASN A N 1
ATOM 916 C CA . ASN A 1 109 ? 32.347 -5.030 -27.599 1.00 51.59 109 ASN A CA 1
ATOM 917 C C . ASN A 1 109 ? 32.184 -3.483 -27.545 1.00 51.59 109 ASN A C 1
ATOM 919 O O . ASN A 1 109 ? 33.145 -2.775 -27.254 1.00 51.59 109 ASN A O 1
ATOM 923 N N . LYS A 1 110 ? 30.994 -2.924 -27.762 1.00 50.50 110 LYS A N 1
ATOM 924 C CA . LYS A 1 110 ? 30.645 -1.496 -27.647 1.00 50.50 110 LYS A CA 1
ATOM 925 C C . LYS A 1 110 ? 29.232 -1.284 -27.067 1.00 50.50 110 LYS A C 1
ATOM 927 O O . LYS A 1 110 ? 28.780 -0.146 -26.971 1.00 50.50 110 LYS A O 1
ATOM 932 N N . SER A 1 111 ? 28.520 -2.352 -26.691 1.00 53.59 111 SER A N 1
ATOM 933 C CA . SER A 1 111 ? 27.068 -2.341 -26.435 1.00 53.59 111 SER A CA 1
ATOM 934 C C . SER A 1 111 ? 26.648 -1.841 -25.043 1.00 53.59 111 SER A C 1
ATOM 936 O O . SER A 1 111 ? 25.568 -1.267 -24.926 1.00 53.59 111 SER A O 1
ATOM 938 N N . PHE A 1 112 ? 27.502 -1.944 -24.015 1.00 47.91 112 PHE A N 1
ATOM 939 C CA . PHE A 1 112 ? 27.163 -1.519 -22.642 1.00 47.91 112 PHE A CA 1
ATOM 940 C C . PHE A 1 112 ? 26.949 0.005 -22.511 1.00 47.91 112 PHE A C 1
ATOM 942 O O . PHE A 1 112 ? 25.999 0.468 -21.881 1.00 47.91 112 PHE A O 1
ATOM 949 N N . LEU A 1 113 ? 27.807 0.806 -23.158 1.00 52.66 113 LEU A N 1
ATOM 950 C CA . LEU A 1 113 ? 27.780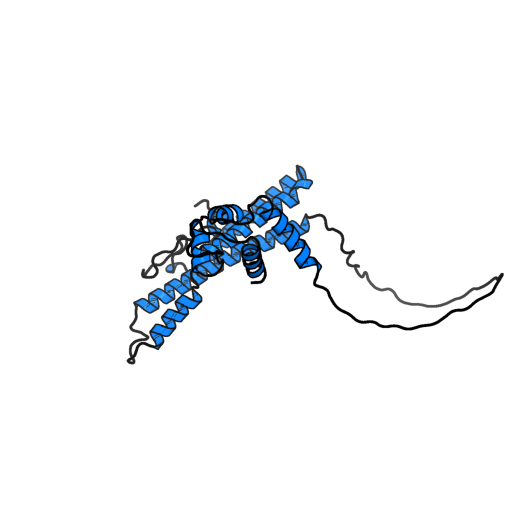 2.277 -23.097 1.00 52.66 113 LEU A CA 1
ATOM 951 C C . LEU A 1 113 ? 26.939 2.930 -24.205 1.00 52.66 113 LEU A C 1
ATOM 953 O O . LEU A 1 113 ? 26.581 4.100 -24.083 1.00 52.66 113 LEU A O 1
ATOM 957 N N . ASN A 1 114 ? 26.504 2.189 -25.227 1.00 59.06 114 ASN A N 1
ATOM 958 C CA . ASN A 1 114 ? 25.824 2.791 -26.382 1.00 59.06 114 ASN A CA 1
ATOM 959 C C . ASN A 1 114 ? 24.306 2.574 -26.434 1.00 59.06 114 ASN A C 1
ATOM 961 O O . ASN A 1 114 ? 23.636 3.305 -27.160 1.00 59.06 114 ASN A O 1
ATOM 965 N N . ASN A 1 115 ? 23.729 1.657 -25.646 1.00 72.62 115 ASN A N 1
ATOM 966 C CA . ASN A 1 115 ? 22.271 1.502 -25.613 1.00 72.62 115 ASN A CA 1
ATOM 967 C C . ASN A 1 115 ? 21.618 2.494 -24.629 1.00 72.62 115 ASN A C 1
ATOM 969 O O . ASN A 1 115 ? 21.359 2.166 -23.471 1.00 72.62 115 ASN A O 1
ATOM 973 N N . LYS A 1 116 ? 21.400 3.738 -25.092 1.00 78.44 116 LYS A N 1
ATOM 974 C CA . LYS A 1 116 ? 20.740 4.805 -24.312 1.00 78.44 116 LYS A CA 1
ATOM 975 C C . LYS A 1 116 ? 19.343 4.373 -23.833 1.00 78.44 116 LYS A C 1
ATOM 977 O O . LYS A 1 116 ? 19.000 4.676 -22.699 1.00 78.44 116 LYS A O 1
ATOM 982 N N . SER A 1 117 ? 18.590 3.630 -24.651 1.00 80.25 117 SER A N 1
ATOM 983 C CA . SER A 1 117 ? 17.225 3.180 -24.320 1.00 80.25 117 SER A CA 1
ATOM 984 C C . SER A 1 117 ? 17.206 2.280 -23.086 1.00 80.25 117 SER A C 1
ATOM 986 O O . SER A 1 117 ? 16.574 2.628 -22.098 1.00 80.25 117 SER A O 1
ATOM 988 N N . LEU A 1 118 ? 17.990 1.193 -23.089 1.00 79.31 118 LEU A N 1
ATOM 989 C CA . LEU A 1 118 ? 18.023 0.246 -21.963 1.00 79.31 118 LEU A CA 1
ATOM 990 C C . LEU A 1 118 ? 18.497 0.908 -20.661 1.00 79.31 118 LEU A C 1
ATOM 992 O O . LEU A 1 118 ? 17.999 0.595 -19.582 1.00 79.31 118 LEU A O 1
ATOM 996 N N . ARG A 1 119 ? 19.446 1.853 -20.739 1.00 82.44 119 ARG A N 1
ATOM 997 C CA . ARG A 1 119 ? 19.875 2.618 -19.557 1.00 82.44 119 ARG A CA 1
ATOM 998 C C . ARG A 1 119 ? 18.779 3.528 -19.018 1.00 82.44 119 ARG A C 1
ATOM 1000 O O . ARG A 1 119 ? 18.625 3.605 -17.802 1.00 82.44 119 ARG A O 1
ATOM 1007 N N . ASN A 1 120 ? 18.048 4.204 -19.900 1.00 82.38 120 ASN A N 1
ATOM 1008 C CA . ASN A 1 120 ? 16.922 5.045 -19.511 1.00 82.38 120 ASN A CA 1
ATOM 1009 C C . ASN A 1 120 ? 15.816 4.200 -18.864 1.00 82.38 120 ASN A C 1
ATOM 1011 O O . ASN A 1 120 ? 15.333 4.561 -17.796 1.00 82.38 120 ASN A O 1
ATOM 1015 N N . GLU A 1 121 ? 15.483 3.045 -19.443 1.00 84.88 121 GLU A N 1
ATOM 1016 C CA . GLU A 1 121 ? 14.494 2.115 -18.885 1.00 84.88 121 GLU A CA 1
ATOM 1017 C C . GLU A 1 121 ? 14.908 1.610 -17.497 1.00 84.88 121 GLU A C 1
ATOM 1019 O O . GLU A 1 121 ? 14.128 1.697 -16.551 1.00 84.88 121 GLU A O 1
ATOM 1024 N N . ILE A 1 122 ? 16.164 1.180 -17.323 1.00 85.56 122 ILE A N 1
ATOM 1025 C CA . ILE A 1 122 ? 16.680 0.760 -16.010 1.00 85.56 122 ILE A CA 1
ATOM 1026 C C . ILE A 1 122 ? 16.638 1.896 -14.994 1.00 85.56 122 ILE A C 1
ATOM 1028 O O . ILE A 1 122 ? 16.243 1.666 -13.851 1.00 85.56 122 ILE A O 1
ATOM 1032 N N . GLY A 1 123 ? 17.044 3.106 -15.385 1.00 86.56 123 GLY A N 1
ATOM 1033 C CA . GLY A 1 123 ? 16.979 4.280 -14.518 1.00 86.56 123 GLY A CA 1
ATOM 1034 C C . GLY A 1 123 ? 15.549 4.552 -14.054 1.00 86.56 123 GLY A C 1
ATOM 1035 O O . GLY A 1 123 ? 15.308 4.704 -12.858 1.00 86.56 123 GLY A O 1
ATOM 1036 N N . THR A 1 124 ? 14.597 4.506 -14.983 1.00 87.31 124 THR A N 1
ATOM 1037 C CA . THR A 1 124 ? 13.178 4.721 -14.696 1.00 87.31 124 THR A CA 1
ATOM 1038 C C . THR A 1 124 ? 12.592 3.634 -13.797 1.00 87.31 124 THR A C 1
ATOM 1040 O O . THR A 1 124 ? 11.937 3.947 -12.804 1.00 87.31 124 THR A O 1
ATOM 1043 N N . PHE A 1 125 ? 12.863 2.357 -14.072 1.00 88.12 125 PHE A N 1
ATOM 1044 C CA . PHE A 1 125 ? 12.401 1.261 -13.215 1.00 88.12 125 PHE A CA 1
ATOM 1045 C C . PHE A 1 125 ? 13.043 1.308 -11.830 1.00 88.12 125 PHE A C 1
ATOM 1047 O O . PHE A 1 125 ? 12.365 1.058 -10.837 1.00 88.12 125 PHE A O 1
ATOM 1054 N N . THR A 1 126 ? 14.318 1.696 -11.735 1.00 90.06 126 THR A N 1
ATOM 1055 C CA . THR A 1 126 ? 14.998 1.892 -10.446 1.00 90.06 126 THR A CA 1
ATOM 1056 C C . THR A 1 126 ? 14.335 3.006 -9.643 1.00 90.06 126 THR A C 1
ATOM 1058 O O . THR A 1 126 ? 14.104 2.843 -8.446 1.00 90.06 126 THR A O 1
ATOM 1061 N N . PHE A 1 127 ? 13.982 4.116 -10.293 1.00 90.44 127 PHE A N 1
ATOM 1062 C CA . PHE A 1 127 ? 13.242 5.195 -9.654 1.00 90.44 127 PHE A CA 1
ATOM 1063 C C . PHE A 1 127 ? 11.855 4.728 -9.192 1.00 90.44 127 PHE A C 1
ATOM 1065 O O . PHE A 1 127 ? 11.527 4.878 -8.018 1.00 90.44 127 PHE A O 1
ATOM 1072 N N . PHE A 1 128 ? 11.061 4.084 -10.052 1.00 89.38 128 PHE A N 1
ATOM 1073 C CA . PHE A 1 128 ? 9.737 3.580 -9.665 1.00 89.38 128 PHE A CA 1
ATOM 1074 C C . PHE A 1 128 ? 9.801 2.546 -8.541 1.00 89.38 128 PHE A C 1
ATOM 1076 O O . PHE A 1 128 ? 8.984 2.602 -7.621 1.00 89.38 128 PHE A O 1
ATOM 1083 N N . ARG A 1 129 ? 10.809 1.669 -8.540 1.00 90.69 129 ARG A N 1
ATOM 1084 C CA . ARG A 1 129 ? 11.079 0.744 -7.434 1.00 90.69 129 ARG A CA 1
ATOM 1085 C C . ARG A 1 129 ? 11.298 1.482 -6.116 1.00 90.69 129 ARG A C 1
ATOM 1087 O O . ARG A 1 129 ? 10.735 1.093 -5.100 1.00 90.69 129 ARG A O 1
ATOM 1094 N N . GLN A 1 130 ? 12.108 2.541 -6.120 1.00 91.69 130 GLN A N 1
ATOM 1095 C CA . GLN A 1 130 ? 12.356 3.334 -4.913 1.00 91.69 130 GLN A CA 1
ATOM 1096 C C . GLN A 1 130 ? 11.075 4.011 -4.427 1.00 91.69 130 GLN A C 1
ATOM 1098 O O . GLN A 1 130 ? 10.736 3.893 -3.257 1.00 91.69 130 GLN A O 1
ATOM 1103 N N . MET A 1 131 ? 10.332 4.654 -5.327 1.00 92.06 131 MET A N 1
ATOM 1104 C CA . MET A 1 131 ? 9.109 5.381 -4.978 1.00 92.06 131 MET A CA 1
ATOM 1105 C C . MET A 1 131 ? 8.026 4.449 -4.425 1.00 92.06 131 MET A C 1
ATOM 1107 O O . MET A 1 131 ? 7.419 4.731 -3.392 1.00 92.06 131 MET A O 1
ATOM 1111 N N . THR A 1 132 ? 7.821 3.303 -5.073 1.00 91.62 132 THR A N 1
ATOM 1112 C CA . THR A 1 132 ? 6.870 2.283 -4.614 1.00 91.62 132 THR A CA 1
ATOM 1113 C C . THR A 1 132 ? 7.312 1.648 -3.296 1.00 91.62 132 THR A C 1
ATOM 1115 O O . THR A 1 132 ? 6.481 1.449 -2.413 1.00 91.62 132 THR A O 1
ATOM 1118 N N . GLY A 1 133 ? 8.614 1.416 -3.109 1.00 92.00 133 GLY A N 1
ATOM 1119 C CA . GLY A 1 133 ? 9.177 0.965 -1.836 1.00 92.00 133 GLY A CA 1
ATOM 1120 C C . GLY A 1 133 ? 8.935 1.957 -0.696 1.00 92.00 133 GLY A C 1
ATOM 1121 O O . GLY A 1 133 ? 8.467 1.559 0.368 1.00 92.00 133 GLY A O 1
ATOM 1122 N N . THR A 1 134 ? 9.175 3.252 -0.925 1.00 94.31 134 THR A N 1
ATOM 1123 C CA . THR A 1 134 ? 8.882 4.306 0.057 1.00 94.31 134 THR A CA 1
ATOM 1124 C C . THR A 1 134 ? 7.390 4.346 0.386 1.00 94.31 134 THR A C 1
ATOM 1126 O O . THR A 1 134 ? 7.021 4.378 1.555 1.00 94.31 134 THR A O 1
ATOM 1129 N N . GLN A 1 135 ? 6.509 4.284 -0.614 1.00 94.19 135 GLN A N 1
ATOM 1130 C CA . GLN A 1 135 ? 5.063 4.289 -0.382 1.00 94.19 135 GLN A CA 1
ATOM 1131 C C . GLN A 1 135 ? 4.603 3.083 0.451 1.00 94.19 135 GLN A C 1
ATOM 1133 O O . GLN A 1 135 ? 3.847 3.263 1.405 1.00 94.19 135 GLN A O 1
ATOM 1138 N N . LEU A 1 136 ? 5.093 1.876 0.143 1.00 94.12 136 LEU A N 1
ATOM 1139 C CA . LEU A 1 136 ? 4.794 0.669 0.918 1.00 94.12 136 LEU A CA 1
ATOM 1140 C C . LEU A 1 136 ? 5.306 0.771 2.358 1.00 94.12 136 LEU A C 1
ATOM 1142 O O . LEU A 1 136 ? 4.572 0.439 3.285 1.00 94.12 136 LEU A O 1
ATOM 1146 N N . TYR A 1 137 ? 6.515 1.305 2.551 1.00 96.06 137 TYR A N 1
ATOM 1147 C CA . TYR A 1 137 ? 7.065 1.549 3.882 1.00 96.06 137 TYR A CA 1
ATOM 1148 C C . TYR A 1 137 ? 6.131 2.414 4.738 1.00 96.06 137 TYR A C 1
ATOM 1150 O O . TYR A 1 137 ? 5.864 2.063 5.882 1.00 96.06 137 TYR A O 1
ATOM 1158 N N . TYR A 1 138 ? 5.580 3.504 4.197 1.00 97.50 138 TYR A N 1
ATOM 1159 C CA . TYR A 1 138 ? 4.651 4.355 4.950 1.00 97.50 138 TYR A CA 1
ATOM 1160 C C . TYR A 1 138 ? 3.289 3.710 5.210 1.00 97.50 138 TYR A C 1
ATOM 1162 O O . TYR A 1 138 ? 2.666 4.012 6.228 1.00 97.50 138 TYR A O 1
ATOM 1170 N N . ILE A 1 139 ? 2.828 2.827 4.320 1.00 97.06 139 ILE A N 1
ATOM 1171 C CA . ILE A 1 139 ? 1.623 2.024 4.554 1.00 97.06 139 ILE A CA 1
ATOM 1172 C C . ILE A 1 139 ? 1.852 1.097 5.754 1.00 97.06 139 ILE A C 1
ATOM 1174 O O . ILE A 1 139 ? 1.067 1.126 6.701 1.00 97.06 139 ILE A O 1
ATOM 1178 N N . ASP A 1 140 ? 2.952 0.344 5.751 1.00 97.56 140 ASP A N 1
ATOM 1179 C CA . ASP A 1 140 ? 3.301 -0.585 6.831 1.00 97.56 140 ASP A CA 1
ATOM 1180 C C . ASP A 1 140 ? 3.554 0.150 8.150 1.00 97.56 140 ASP A C 1
ATOM 1182 O O . ASP A 1 140 ? 2.965 -0.186 9.175 1.00 97.56 140 ASP A O 1
ATOM 1186 N N . LYS A 1 141 ? 4.326 1.242 8.106 1.00 98.19 141 LYS A N 1
ATOM 1187 C CA . LYS A 1 141 ? 4.601 2.114 9.256 1.00 98.19 141 LYS A CA 1
ATOM 1188 C C . LYS A 1 141 ? 3.309 2.642 9.898 1.00 98.19 141 LYS A C 1
ATOM 1190 O O . LYS A 1 141 ? 3.232 2.761 11.120 1.00 98.19 141 LYS A O 1
ATOM 1195 N N . ALA A 1 142 ? 2.291 2.974 9.100 1.00 98.25 142 ALA A N 1
ATOM 1196 C CA . ALA A 1 142 ? 1.001 3.429 9.616 1.00 98.25 142 ALA A CA 1
ATOM 1197 C C . ALA A 1 142 ? 0.187 2.290 10.249 1.00 98.25 142 ALA A C 1
ATOM 1199 O O . ALA A 1 142 ? -0.374 2.484 11.327 1.00 98.25 142 ALA A O 1
ATOM 1200 N N . ILE A 1 143 ? 0.148 1.108 9.624 1.00 97.62 143 ILE A N 1
ATOM 1201 C CA . ILE A 1 143 ? -0.518 -0.084 10.179 1.00 97.62 143 ILE A CA 1
ATOM 1202 C C . ILE A 1 143 ? 0.109 -0.468 11.523 1.00 97.62 143 ILE A C 1
ATOM 1204 O O . ILE A 1 143 ? -0.616 -0.700 12.492 1.00 97.62 143 ILE A O 1
ATOM 1208 N N . ASP A 1 144 ? 1.439 -0.473 11.605 1.00 98.12 144 ASP A N 1
ATOM 1209 C CA . ASP A 1 144 ? 2.180 -0.827 12.816 1.00 98.12 144 ASP A CA 1
ATOM 1210 C C . ASP A 1 144 ? 1.918 0.162 13.962 1.00 98.12 144 ASP A C 1
ATOM 1212 O O . ASP A 1 144 ? 1.634 -0.256 15.093 1.00 98.12 144 ASP A O 1
ATOM 1216 N N . GLU A 1 145 ? 1.953 1.477 13.697 1.00 98.25 145 GLU A N 1
ATOM 1217 C CA . GLU A 1 145 ? 1.644 2.481 14.727 1.00 98.25 145 GLU A CA 1
ATOM 1218 C C . GLU A 1 145 ? 0.174 2.383 15.168 1.00 98.25 145 GLU A C 1
ATOM 1220 O O . GLU A 1 145 ? -0.105 2.348 16.369 1.00 98.25 145 GLU A O 1
ATOM 1225 N N . LEU A 1 146 ? -0.777 2.259 14.234 1.00 97.81 146 LEU A N 1
ATOM 1226 C CA . LEU A 1 146 ? -2.198 2.102 14.565 1.00 97.81 146 LEU A CA 1
ATOM 1227 C C . LEU A 1 146 ? -2.466 0.828 15.374 1.00 97.81 146 LEU A C 1
ATOM 1229 O O . LEU A 1 146 ? -3.236 0.867 16.332 1.00 97.81 146 LEU A O 1
ATOM 1233 N N . THR A 1 147 ? -1.805 -0.280 15.041 1.00 96.94 147 THR A N 1
ATOM 1234 C CA . THR A 1 147 ? -1.910 -1.551 15.774 1.00 96.94 147 THR A CA 1
ATOM 1235 C C . THR A 1 147 ? -1.329 -1.429 17.180 1.00 96.94 147 THR A C 1
ATOM 1237 O O . THR A 1 147 ? -1.919 -1.907 18.152 1.00 96.94 147 THR A O 1
ATOM 1240 N N . THR A 1 148 ? -0.201 -0.731 17.321 1.00 97.19 148 THR A N 1
ATOM 1241 C CA . THR A 1 148 ? 0.403 -0.428 18.626 1.00 97.19 148 THR A CA 1
ATOM 1242 C C . THR A 1 148 ? -0.558 0.388 19.494 1.00 97.19 148 THR A C 1
ATOM 1244 O O . THR A 1 148 ? -0.798 0.057 20.660 1.00 97.19 148 THR A O 1
ATOM 1247 N N . ILE A 1 149 ? -1.177 1.416 18.910 1.00 95.56 149 ILE A N 1
ATOM 1248 C CA . ILE A 1 149 ? -2.193 2.234 19.574 1.00 95.56 149 ILE A CA 1
ATOM 1249 C C . ILE A 1 149 ? -3.411 1.375 19.940 1.00 95.56 149 ILE A C 1
ATOM 1251 O O . ILE A 1 149 ? -3.851 1.401 21.086 1.00 95.56 149 ILE A O 1
ATOM 1255 N N . TYR A 1 150 ? -3.927 0.557 19.022 1.00 95.06 150 TYR A N 1
ATOM 1256 C CA . TYR A 1 150 ? -5.059 -0.339 19.269 1.00 95.06 150 TYR A CA 1
ATOM 1257 C C . TYR A 1 150 ? -4.818 -1.252 20.474 1.00 95.06 150 TYR A C 1
ATOM 1259 O O . TYR A 1 150 ? -5.660 -1.336 21.366 1.00 95.06 150 TYR A O 1
ATOM 1267 N N . ASN A 1 151 ? -3.639 -1.870 20.553 1.00 93.38 151 ASN A N 1
ATOM 1268 C CA . ASN A 1 151 ? -3.267 -2.747 21.663 1.00 93.38 151 ASN A CA 1
ATOM 1269 C C . ASN A 1 151 ? -3.158 -2.018 23.009 1.00 93.38 151 ASN A C 1
ATOM 1271 O O . ASN A 1 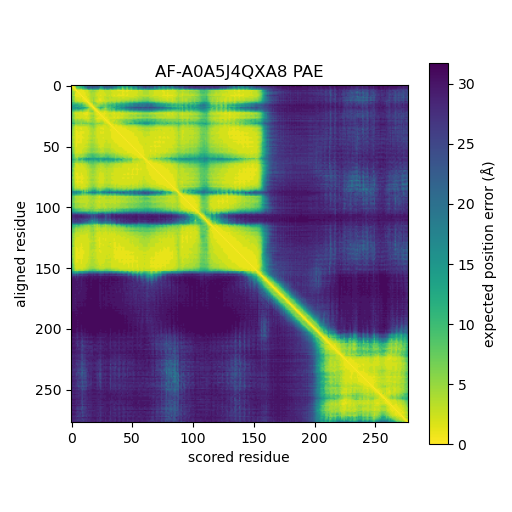151 ? -3.295 -2.650 24.054 1.00 93.38 151 ASN A O 1
ATOM 1275 N N . THR A 1 152 ? -2.956 -0.698 22.998 1.00 93.44 152 THR A N 1
ATOM 1276 C CA . THR A 1 152 ? -2.978 0.128 24.213 1.00 93.44 152 THR A CA 1
ATOM 1277 C C . THR A 1 152 ? -4.401 0.306 24.758 1.00 93.44 152 THR A C 1
ATOM 1279 O O . THR A 1 152 ? -4.581 0.401 25.969 1.00 93.44 152 THR A O 1
ATOM 1282 N N . TYR A 1 153 ? -5.416 0.334 23.885 1.00 88.31 153 TYR A N 1
ATOM 1283 C CA . TYR A 1 153 ? -6.808 0.632 24.257 1.00 88.31 153 TYR A CA 1
ATOM 1284 C C . TYR A 1 153 ? -7.752 -0.574 24.220 1.00 88.31 153 TYR A C 1
ATOM 1286 O O . TYR A 1 153 ? -8.859 -0.504 24.758 1.00 88.31 153 TYR A O 1
ATOM 1294 N N . LYS A 1 154 ? -7.353 -1.691 23.607 1.00 82.81 154 LYS A N 1
ATOM 1295 C CA . LYS A 1 154 ? -8.121 -2.934 23.679 1.00 82.81 154 LYS A CA 1
ATOM 1296 C C . LYS A 1 154 ? -8.071 -3.471 25.116 1.00 82.81 154 LYS A C 1
ATOM 1298 O O . LYS A 1 154 ? -6.978 -3.565 25.677 1.00 82.81 154 LYS A O 1
ATOM 1303 N N . PRO A 1 155 ? -9.206 -3.875 25.719 1.00 66.00 155 PRO A N 1
ATOM 1304 C CA . PRO A 1 155 ? -9.179 -4.549 27.009 1.00 66.00 155 PRO A CA 1
ATOM 1305 C C . PRO A 1 155 ? -8.305 -5.801 26.896 1.00 66.00 155 PRO A C 1
ATOM 1307 O O . PRO A 1 155 ? -8.607 -6.718 26.128 1.00 66.00 155 PRO A O 1
ATOM 1310 N N . GLN A 1 156 ? -7.195 -5.823 27.634 1.00 53.84 156 GLN A N 1
ATOM 1311 C CA . GLN A 1 156 ? -6.370 -7.015 27.755 1.00 53.84 156 GLN A CA 1
ATOM 1312 C C . GLN A 1 156 ? -7.237 -8.111 28.381 1.00 53.84 156 GLN A C 1
ATOM 1314 O O . GLN A 1 156 ? -7.609 -8.021 29.552 1.00 53.84 156 GLN A O 1
ATOM 1319 N N . ILE A 1 157 ? -7.538 -9.175 27.634 1.00 44.97 157 ILE A N 1
ATOM 1320 C CA . ILE A 1 157 ? -7.756 -10.465 28.287 1.00 44.97 157 ILE A CA 1
ATOM 1321 C C . ILE A 1 157 ? -6.408 -10.767 28.936 1.00 44.97 157 ILE A C 1
ATOM 1323 O O . ILE A 1 157 ? -5.428 -10.997 28.232 1.00 44.97 157 ILE A O 1
ATOM 1327 N N . GLN A 1 158 ? -6.335 -10.648 30.262 1.00 34.72 158 GLN A N 1
ATOM 1328 C CA . GLN A 1 158 ? -5.129 -10.904 31.039 1.00 34.72 158 GLN A CA 1
ATOM 1329 C C . GLN A 1 158 ? -4.597 -12.313 30.737 1.00 34.72 158 GLN A C 1
ATOM 1331 O O . GLN A 1 158 ? -4.980 -13.287 31.380 1.00 34.72 158 GLN A O 1
ATOM 1336 N N . THR A 1 159 ? -3.640 -12.443 29.826 1.00 39.62 159 THR A N 1
ATOM 1337 C CA . THR A 1 159 ? -2.571 -13.416 30.034 1.00 39.62 159 THR A CA 1
ATOM 1338 C C . THR A 1 159 ? -1.673 -12.811 31.100 1.00 39.62 159 THR A C 1
ATOM 1340 O O . THR A 1 159 ? -0.908 -11.911 30.784 1.00 39.62 159 THR A O 1
ATOM 1343 N N . GLN A 1 160 ? -1.910 -13.248 32.342 1.00 32.00 160 GLN A N 1
ATOM 1344 C CA . GLN A 1 160 ? -1.148 -13.112 33.595 1.00 32.00 160 GLN A CA 1
ATOM 1345 C C . GLN A 1 160 ? -0.189 -11.910 33.769 1.00 32.00 160 GLN A C 1
ATOM 1347 O O . GLN A 1 160 ? 0.632 -11.625 32.903 1.00 32.00 160 GLN A O 1
ATOM 1352 N N . PRO A 1 161 ? -0.181 -11.259 34.951 1.00 39.84 161 PRO A N 1
ATOM 1353 C CA . PRO A 1 161 ? 0.758 -10.176 35.224 1.00 39.84 161 PRO A CA 1
ATOM 1354 C C . PRO A 1 161 ? 2.197 -10.656 35.014 1.00 39.84 161 PRO A C 1
ATOM 1356 O O . PRO A 1 161 ? 2.609 -11.655 35.609 1.00 39.84 161 PRO A O 1
ATOM 1359 N N . GLN A 1 162 ? 2.981 -9.919 34.222 1.00 41.09 162 GLN A N 1
ATOM 1360 C CA . GLN A 1 162 ? 4.428 -9.992 34.355 1.00 41.09 162 GLN A CA 1
ATOM 1361 C C . GLN A 1 162 ? 4.763 -9.614 35.796 1.00 41.09 162 GLN A C 1
ATOM 1363 O O . GLN A 1 162 ? 4.554 -8.476 36.219 1.00 41.09 162 GLN A O 1
ATOM 1368 N N . ILE A 1 163 ? 5.231 -10.596 36.563 1.00 35.84 163 ILE A N 1
ATOM 1369 C CA . ILE A 1 163 ? 5.750 -10.382 37.905 1.00 35.84 163 ILE A CA 1
ATOM 1370 C C . ILE A 1 163 ? 6.920 -9.409 37.767 1.00 35.84 163 ILE A C 1
ATOM 1372 O O . ILE A 1 163 ? 7.996 -9.767 37.292 1.00 35.84 163 ILE A O 1
ATOM 1376 N N . GLN A 1 164 ? 6.691 -8.167 38.189 1.00 36.56 164 GLN A N 1
ATOM 1377 C CA . GLN A 1 164 ? 7.753 -7.253 38.570 1.00 36.56 164 GLN A CA 1
ATOM 1378 C C . GLN A 1 164 ? 8.540 -7.924 39.696 1.00 36.56 164 GLN A C 1
ATOM 1380 O O . GLN A 1 164 ? 8.081 -8.005 40.835 1.00 36.56 164 GLN A O 1
ATOM 1385 N N . THR A 1 165 ? 9.736 -8.413 39.394 1.00 34.97 165 THR A N 1
ATOM 1386 C CA . THR A 1 165 ? 10.733 -8.692 40.423 1.00 34.97 165 THR A CA 1
ATOM 1387 C C . THR A 1 165 ? 11.159 -7.362 41.040 1.00 34.97 165 THR A C 1
ATOM 1389 O O . THR A 1 165 ? 11.973 -6.639 40.468 1.00 34.97 165 THR A O 1
ATOM 1392 N N . GLN A 1 166 ? 10.579 -7.023 42.192 1.00 32.66 166 GLN A N 1
ATOM 1393 C CA . GLN A 1 166 ? 11.142 -6.041 43.120 1.00 32.66 166 GLN A CA 1
ATOM 1394 C C . GLN A 1 166 ? 12.242 -6.679 44.000 1.00 32.66 166 GLN A C 1
ATOM 1396 O O . GLN A 1 166 ? 12.316 -7.907 44.094 1.00 32.66 166 GLN A O 1
ATOM 1401 N N . PRO A 1 167 ? 13.147 -5.865 44.579 1.00 40.81 167 PRO A N 1
ATOM 1402 C CA . PRO A 1 167 ? 14.513 -6.272 44.899 1.00 40.81 167 PRO A CA 1
ATOM 1403 C C . PRO A 1 167 ? 14.718 -6.851 46.314 1.00 40.81 167 PRO A C 1
ATOM 1405 O O . PRO A 1 167 ? 13.898 -6.678 47.208 1.00 40.81 167 PRO A O 1
ATOM 1408 N N . GLN A 1 168 ? 15.866 -7.533 46.445 1.00 43.09 168 GLN A N 1
ATOM 1409 C CA . GLN A 1 168 ? 16.549 -8.138 47.608 1.00 43.09 168 GLN A CA 1
ATOM 1410 C C . GLN A 1 168 ? 16.144 -7.675 49.018 1.00 43.09 168 GLN A C 1
ATOM 1412 O O . GLN A 1 168 ? 16.122 -6.472 49.219 1.00 43.09 168 GLN A O 1
ATOM 1417 N N . ILE A 1 169 ? 16.086 -8.601 50.004 1.00 33.09 169 ILE A N 1
ATOM 1418 C CA . ILE A 1 169 ? 16.867 -8.558 51.273 1.00 33.09 169 ILE A CA 1
ATOM 1419 C C . ILE A 1 169 ? 17.100 -9.983 51.847 1.00 33.09 169 ILE A C 1
ATOM 1421 O O . ILE A 1 169 ? 16.184 -10.781 52.004 1.00 33.09 169 ILE A O 1
ATOM 1425 N N . GLN A 1 170 ? 18.382 -10.232 52.136 1.00 32.84 170 GLN A N 1
ATOM 1426 C CA . GLN A 1 170 ? 19.061 -11.104 53.112 1.00 32.84 170 GLN A CA 1
ATOM 1427 C C . GLN A 1 170 ? 18.287 -12.177 53.907 1.00 32.84 170 GLN A C 1
ATOM 1429 O O . GLN A 1 170 ? 17.418 -11.908 54.730 1.00 32.84 170 GLN A O 1
ATOM 1434 N N . THR A 1 171 ? 18.803 -13.401 53.796 1.00 34.38 171 THR A N 1
ATOM 1435 C CA . THR A 1 171 ? 18.697 -14.485 54.778 1.00 34.38 171 THR A CA 1
ATOM 1436 C C . THR A 1 171 ? 19.431 -14.158 56.086 1.00 34.38 171 THR A C 1
ATOM 1438 O O . THR A 1 171 ? 20.645 -13.954 56.071 1.00 34.38 171 THR A O 1
ATOM 1441 N N . GLN A 1 172 ? 18.739 -14.272 57.221 1.00 32.25 172 GLN A N 1
ATOM 1442 C CA . GLN A 1 172 ? 19.311 -14.819 58.457 1.00 32.25 172 GLN A CA 1
ATOM 1443 C C . GLN A 1 172 ? 18.371 -15.903 59.021 1.00 32.25 172 GLN A C 1
ATOM 1445 O O . GLN A 1 172 ? 17.156 -15.701 59.010 1.00 32.25 172 GLN A O 1
ATOM 1450 N N . PRO A 1 173 ? 18.898 -17.056 59.477 1.00 44.28 173 PRO A N 1
ATOM 1451 C CA . PRO A 1 173 ? 18.104 -18.152 60.030 1.00 44.28 173 PRO A CA 1
ATOM 1452 C C . PRO A 1 173 ? 18.099 -18.175 61.573 1.00 44.28 173 PRO A C 1
ATOM 1454 O O . PRO A 1 173 ? 18.984 -17.598 62.198 1.00 44.28 173 PRO A O 1
ATOM 1457 N N . GLN A 1 174 ? 17.189 -18.997 62.130 1.00 34.03 174 GLN A N 1
ATOM 1458 C CA . GLN A 1 174 ? 17.089 -19.491 63.528 1.00 34.03 174 GLN A CA 1
ATOM 1459 C C . GLN A 1 174 ? 16.243 -18.616 64.485 1.00 34.03 174 GLN A C 1
ATOM 1461 O O . GLN A 1 174 ? 16.334 -17.402 64.429 1.00 34.03 174 GLN A O 1
ATOM 1466 N N . ILE A 1 175 ? 15.352 -19.108 65.365 1.00 32.16 175 ILE A N 1
ATOM 1467 C CA . ILE A 1 175 ? 15.278 -20.341 66.185 1.00 32.16 175 ILE A CA 1
ATOM 1468 C C . ILE A 1 175 ? 13.790 -20.585 66.575 1.00 32.16 175 ILE A C 1
ATOM 1470 O O . ILE A 1 175 ? 13.052 -19.638 66.821 1.00 32.16 175 ILE A O 1
ATOM 1474 N N . GLN A 1 176 ? 13.255 -21.800 66.397 1.00 33.59 176 GLN A N 1
ATOM 1475 C CA . GLN A 1 176 ? 12.865 -22.772 67.443 1.00 33.59 176 GLN A CA 1
ATOM 1476 C C . GLN A 1 176 ? 11.920 -22.280 68.566 1.00 33.59 176 GLN A C 1
ATOM 1478 O O . GLN A 1 176 ? 12.329 -21.585 69.487 1.00 33.59 176 GLN A O 1
ATOM 1483 N N . THR A 1 177 ? 10.688 -22.807 68.577 1.00 31.86 177 THR A N 1
ATOM 1484 C CA . THR A 1 177 ? 10.134 -23.596 69.702 1.00 31.86 177 THR A CA 1
ATOM 1485 C C . THR A 1 177 ? 8.894 -24.383 69.240 1.00 31.86 177 THR A C 1
ATOM 1487 O O . THR A 1 177 ? 7.892 -23.830 68.805 1.00 31.86 177 THR A O 1
ATOM 1490 N N . GLN A 1 178 ? 9.009 -25.709 69.297 1.00 31.34 178 GLN A N 1
ATOM 1491 C CA . GLN A 1 178 ? 7.921 -26.696 69.403 1.00 31.34 178 GLN A CA 1
ATOM 1492 C C . GLN A 1 178 ? 7.626 -26.915 70.914 1.00 31.34 178 GLN A C 1
ATOM 1494 O O . GLN A 1 178 ? 8.367 -26.347 71.722 1.00 31.34 178 GLN A O 1
ATOM 1499 N N . PRO A 1 179 ? 6.741 -27.837 71.362 1.00 48.25 179 PRO A N 1
ATOM 1500 C CA . PRO A 1 179 ? 5.589 -28.520 70.737 1.00 48.25 179 PRO A CA 1
ATOM 1501 C C . PRO A 1 179 ? 4.365 -28.591 71.699 1.00 48.25 179 PRO A C 1
ATOM 1503 O O . PRO A 1 179 ? 4.461 -28.144 72.831 1.00 48.25 179 PRO A O 1
ATOM 1506 N N . GLN A 1 180 ? 3.245 -29.207 71.289 1.00 32.53 180 GLN A N 1
ATOM 1507 C CA . GLN A 1 180 ? 2.491 -30.254 72.035 1.00 32.53 180 GLN A CA 1
ATOM 1508 C C . GLN A 1 180 ? 1.288 -30.703 71.171 1.00 32.53 180 GLN A C 1
ATOM 1510 O O . GLN A 1 180 ? 0.412 -29.901 70.879 1.00 32.53 180 GLN A O 1
ATOM 1515 N N . ILE A 1 181 ? 1.391 -31.817 70.435 1.00 31.44 181 ILE A N 1
ATOM 1516 C CA . ILE A 1 181 ? 0.980 -33.210 70.749 1.00 31.44 181 ILE A CA 1
ATOM 1517 C C . ILE A 1 181 ? -0.536 -33.404 70.956 1.00 31.44 181 ILE A C 1
ATOM 1519 O O . ILE A 1 181 ? -1.108 -32.882 71.903 1.00 31.44 181 ILE A O 1
ATOM 1523 N N . GLN A 1 182 ? -1.086 -34.285 70.105 1.00 30.42 182 GLN A N 1
ATOM 1524 C CA . GLN A 1 182 ? -2.078 -35.370 70.306 1.00 30.42 182 GLN A CA 1
ATOM 1525 C C . GLN A 1 182 ? -3.034 -35.351 69.097 1.00 30.42 182 GLN A C 1
ATOM 1527 O O . GLN A 1 182 ? -3.615 -34.320 68.803 1.00 30.42 182 GLN A O 1
ATOM 1532 N N . THR A 1 183 ? -3.214 -36.386 68.279 1.00 33.56 183 THR A N 1
ATOM 1533 C CA . THR A 1 183 ? -2.883 -37.813 68.352 1.00 33.56 183 THR A CA 1
ATOM 1534 C C . THR A 1 183 ? -2.852 -38.358 66.91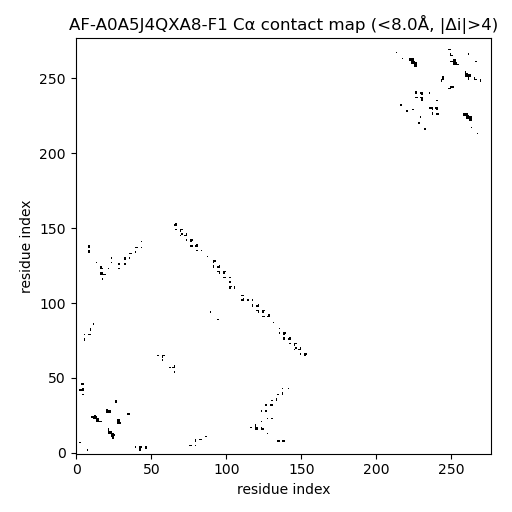4 1.00 33.56 183 THR A C 1
ATOM 1536 O O . THR A 1 183 ? -3.619 -37.950 66.047 1.00 33.56 183 THR A O 1
ATOM 1539 N N . GLN A 1 184 ? -1.918 -39.268 66.678 1.00 29.91 184 GLN A N 1
ATOM 1540 C CA . GLN A 1 184 ? -1.743 -40.132 65.503 1.00 29.91 184 GLN A CA 1
ATOM 1541 C C . GLN A 1 184 ? -2.644 -41.399 65.666 1.00 29.91 184 GLN A C 1
ATOM 1543 O O . GLN A 1 184 ? -3.268 -41.529 66.720 1.00 29.91 184 GLN A O 1
ATOM 1548 N N . PRO A 1 185 ? -2.551 -42.467 64.843 1.00 47.59 185 PRO A N 1
ATOM 1549 C CA . PRO A 1 185 ? -2.621 -42.635 63.378 1.00 47.59 185 PRO A CA 1
ATOM 1550 C C . PRO A 1 185 ? -3.617 -43.802 63.033 1.00 47.59 185 PRO A C 1
ATOM 1552 O O . PRO A 1 185 ? -4.231 -44.366 63.926 1.00 47.59 185 PRO A O 1
ATOM 1555 N N . GLN A 1 186 ? -3.936 -44.212 61.802 1.00 32.81 186 GLN A N 1
ATOM 1556 C CA . GLN A 1 186 ? -3.152 -45.103 60.931 1.00 32.81 186 GLN A CA 1
ATOM 1557 C C . GLN A 1 186 ? -4.025 -45.509 59.718 1.00 32.81 186 GLN A C 1
ATOM 1559 O O . GLN A 1 186 ? -5.203 -45.791 59.895 1.00 32.81 186 GLN A O 1
ATOM 1564 N N . ILE A 1 187 ? -3.547 -45.344 58.478 1.00 32.38 187 ILE A N 1
ATOM 1565 C CA . ILE A 1 187 ? -2.850 -46.324 57.599 1.00 32.38 187 ILE A CA 1
ATOM 1566 C C . ILE A 1 187 ? -3.800 -47.181 56.741 1.00 32.38 187 ILE A C 1
ATOM 1568 O O . ILE A 1 187 ? -4.501 -48.044 57.251 1.00 32.38 187 ILE A O 1
ATOM 1572 N N . GLN A 1 188 ? -3.706 -47.006 55.417 1.00 29.62 188 GLN A N 1
ATOM 1573 C CA . GLN A 1 188 ? -3.139 -47.977 54.452 1.00 29.62 188 GLN A CA 1
ATOM 1574 C C . GLN A 1 188 ? -2.987 -47.244 53.103 1.00 29.62 188 GLN A C 1
ATOM 1576 O O . GLN A 1 188 ? -3.966 -46.753 52.557 1.00 29.62 188 GLN A O 1
ATOM 1581 N N . ILE A 1 189 ? -1.771 -46.834 52.719 1.00 31.28 189 ILE A N 1
ATOM 1582 C CA . ILE A 1 189 ? -0.776 -47.591 51.923 1.00 31.28 189 ILE A CA 1
ATOM 1583 C C . ILE A 1 189 ? -1.336 -47.986 50.539 1.00 31.28 189 ILE A C 1
ATOM 1585 O O . ILE A 1 189 ? -1.968 -49.024 50.395 1.00 31.28 189 ILE A O 1
ATOM 1589 N N . GLU A 1 190 ? -1.190 -47.060 49.576 1.00 33.50 190 GLU A N 1
ATOM 1590 C CA . GLU A 1 190 ? -0.348 -47.120 48.351 1.00 33.50 190 GLU A CA 1
ATOM 1591 C C . GLU A 1 190 ? 0.206 -48.488 47.859 1.00 33.50 190 GLU A C 1
ATOM 1593 O O . GLU A 1 190 ? 0.250 -49.447 48.622 1.00 33.50 190 GLU A O 1
ATOM 1598 N N . PRO A 1 191 ? 0.869 -48.578 46.682 1.00 49.53 191 PRO A N 1
ATOM 1599 C CA . PRO A 1 191 ? 0.820 -47.778 45.444 1.00 49.53 191 PRO A CA 1
ATOM 1600 C C . PRO A 1 191 ? 0.827 -48.694 44.186 1.00 49.53 191 PRO A C 1
ATOM 1602 O O . PRO A 1 191 ? 0.728 -49.910 44.315 1.00 49.53 191 PRO A O 1
ATOM 1605 N N . GLN A 1 192 ? 1.009 -48.108 42.990 1.00 28.69 192 GLN A N 1
ATOM 1606 C CA . GLN A 1 192 ? 1.901 -48.558 41.886 1.00 28.69 192 GLN A CA 1
ATOM 1607 C C . GLN A 1 192 ? 1.232 -48.460 40.503 1.00 28.69 192 GLN A C 1
ATOM 1609 O O . GLN A 1 192 ? 0.099 -48.888 40.350 1.00 28.69 192 GLN A O 1
ATOM 1614 N N . THR A 1 193 ? 1.847 -48.037 39.396 1.00 29.12 193 THR A N 1
ATOM 1615 C CA . THR A 1 193 ? 3.013 -47.204 39.051 1.00 29.12 193 THR A CA 1
ATOM 1616 C C . THR A 1 193 ? 2.927 -47.013 37.518 1.00 29.12 193 THR A C 1
ATOM 1618 O O . THR A 1 193 ? 2.296 -47.815 36.837 1.00 29.12 193 THR A O 1
ATOM 1621 N N . GLN A 1 194 ? 3.678 -46.038 36.995 1.00 28.33 194 GLN A N 1
ATOM 1622 C CA . GLN A 1 194 ? 4.254 -45.962 35.636 1.00 28.33 194 GLN A CA 1
ATOM 1623 C C . GLN A 1 194 ? 3.370 -45.369 34.523 1.00 28.33 194 GLN A C 1
ATOM 1625 O O . GLN A 1 194 ? 2.463 -46.000 34.005 1.00 28.33 194 GLN A O 1
ATOM 1630 N N . THR A 1 195 ? 3.508 -44.072 34.229 1.00 29.61 195 THR A N 1
ATOM 1631 C CA . THR A 1 195 ? 4.540 -43.441 33.367 1.00 29.61 195 THR A CA 1
ATOM 1632 C C . THR A 1 195 ? 4.416 -43.858 31.902 1.00 29.61 195 THR A C 1
ATOM 1634 O O . THR A 1 195 ? 4.833 -44.953 31.549 1.00 29.61 195 THR A O 1
ATOM 1637 N N . GLN A 1 196 ? 3.982 -42.930 31.043 1.00 27.36 196 GLN A N 1
ATOM 1638 C CA . GLN A 1 196 ? 4.739 -42.562 29.841 1.00 27.36 196 GLN A CA 1
ATOM 1639 C C . GLN A 1 196 ? 4.266 -41.219 29.267 1.00 27.36 196 GLN A C 1
ATOM 1641 O O . GLN A 1 196 ? 3.159 -41.052 28.767 1.00 27.36 196 GLN A O 1
ATOM 1646 N N . THR A 1 197 ? 5.169 -40.254 29.382 1.00 29.77 197 THR A N 1
ATOM 1647 C CA . THR A 1 197 ? 5.309 -39.047 28.574 1.00 29.77 197 THR A CA 1
ATOM 1648 C C . THR A 1 197 ? 5.422 -39.410 27.090 1.00 29.77 197 THR A C 1
ATOM 1650 O O . THR A 1 197 ? 6.169 -40.333 26.776 1.00 29.77 197 THR A O 1
ATOM 1653 N N . GLN A 1 198 ? 4.768 -38.653 26.202 1.00 29.02 198 GLN A N 1
ATOM 1654 C CA . GLN A 1 198 ? 5.344 -37.999 25.004 1.00 29.02 198 GLN A CA 1
ATOM 1655 C C . GLN A 1 198 ? 4.201 -37.377 24.169 1.00 29.02 198 GLN A C 1
ATOM 1657 O O . GLN A 1 198 ? 3.272 -38.070 23.784 1.00 29.02 198 GLN A O 1
ATOM 1662 N N . THR A 1 199 ? 4.054 -36.048 24.160 1.00 29.16 199 THR A N 1
ATOM 1663 C CA . THR A 1 199 ? 4.563 -35.070 23.167 1.00 29.16 199 THR A CA 1
ATOM 1664 C C . THR A 1 199 ? 3.764 -35.025 21.854 1.00 29.16 199 THR A C 1
ATOM 1666 O O . THR A 1 199 ? 3.609 -36.039 21.191 1.00 29.16 199 THR A O 1
ATOM 1669 N N . GLN A 1 200 ? 3.450 -33.787 21.434 1.00 33.44 200 GLN A N 1
ATOM 1670 C CA . GLN A 1 200 ? 2.962 -33.354 20.107 1.00 33.44 200 GLN A CA 1
ATOM 1671 C C . GLN A 1 200 ? 1.459 -33.640 19.913 1.00 33.44 200 GLN A C 1
ATOM 1673 O O . GLN A 1 200 ? 0.996 -34.754 20.082 1.00 33.44 200 GLN A O 1
ATOM 1678 N N . THR A 1 201 ? 0.597 -32.641 19.699 1.00 28.30 201 THR A N 1
ATOM 1679 C CA . THR A 1 201 ? 0.595 -31.809 18.491 1.00 28.30 201 THR A CA 1
ATOM 1680 C C . THR A 1 201 ? -0.148 -30.488 18.751 1.00 28.30 201 THR A C 1
ATOM 1682 O O . THR A 1 201 ? -1.368 -30.458 18.892 1.00 28.30 201 THR A O 1
ATOM 1685 N N . GLN A 1 202 ? 0.593 -29.377 18.799 1.00 38.81 202 GLN A N 1
ATOM 1686 C CA . GLN A 1 202 ? 0.047 -28.041 18.548 1.00 38.81 202 GLN A CA 1
ATOM 1687 C C . GLN A 1 202 ? -0.155 -27.915 17.033 1.00 38.81 202 GLN A C 1
ATOM 1689 O O . GLN A 1 202 ? 0.822 -27.725 16.313 1.00 38.81 202 GLN A O 1
ATOM 1694 N N . THR A 1 203 ? -1.378 -28.086 16.524 1.00 34.44 203 THR A N 1
ATOM 1695 C CA . THR A 1 203 ? -1.736 -27.618 15.160 1.00 34.44 203 THR A CA 1
ATOM 1696 C C . THR A 1 203 ? -3.237 -27.528 14.858 1.00 34.44 203 THR A C 1
ATOM 1698 O O . THR A 1 203 ? -3.586 -27.121 13.759 1.00 34.44 203 THR A O 1
ATOM 1701 N N . ILE A 1 204 ? -4.149 -27.852 15.783 1.00 39.84 204 ILE A N 1
ATOM 1702 C CA . ILE A 1 204 ? -5.571 -28.023 15.411 1.00 39.84 204 ILE A CA 1
ATOM 1703 C C . ILE A 1 204 ? -6.408 -26.728 15.512 1.00 39.84 204 ILE A C 1
ATOM 1705 O O . ILE A 1 204 ? -7.383 -26.575 14.786 1.00 39.84 204 ILE A O 1
ATOM 1709 N N . THR A 1 205 ? -6.021 -25.721 16.299 1.00 42.28 205 THR A N 1
ATOM 1710 C CA . THR A 1 205 ? -6.892 -24.543 16.514 1.00 42.28 205 THR A CA 1
ATOM 1711 C C . THR A 1 205 ? -6.906 -23.521 15.372 1.00 42.28 205 THR A C 1
ATOM 1713 O O . THR A 1 205 ? -7.854 -22.745 15.260 1.00 42.28 205 THR A O 1
ATOM 1716 N N . THR A 1 206 ? -5.904 -23.501 14.489 1.00 45.84 206 THR A N 1
ATOM 1717 C CA . THR A 1 206 ? -5.863 -22.525 13.385 1.00 45.84 206 THR A CA 1
ATOM 1718 C C . THR A 1 206 ? -6.720 -22.959 12.192 1.00 45.84 206 THR A C 1
ATOM 1720 O O . THR A 1 206 ? -7.247 -22.111 11.478 1.00 45.84 206 THR A O 1
ATOM 1723 N N . GLU A 1 207 ? -6.895 -24.260 11.953 1.00 47.78 207 GLU A N 1
ATOM 1724 C CA . GLU A 1 207 ? -7.662 -24.756 10.800 1.00 47.78 207 GLU A CA 1
ATOM 1725 C C . GLU A 1 207 ? -9.177 -24.719 11.041 1.00 47.78 207 GLU A C 1
ATOM 1727 O O . GLU A 1 207 ? -9.923 -24.355 10.132 1.00 47.78 207 GLU A O 1
ATOM 1732 N N . GLU A 1 208 ? -9.636 -25.007 12.263 1.00 50.44 208 GLU A N 1
ATOM 1733 C CA . GLU A 1 208 ? -11.064 -24.980 12.614 1.00 50.44 208 GLU A CA 1
ATOM 1734 C C . GLU A 1 208 ? -11.635 -23.555 12.622 1.00 50.44 208 GLU A C 1
ATOM 1736 O O . GLU A 1 208 ? -12.674 -23.317 12.007 1.00 50.44 208 GLU A O 1
ATOM 1741 N N . ASN A 1 209 ? -10.903 -22.584 13.183 1.00 50.31 209 ASN A N 1
ATOM 1742 C CA . ASN A 1 209 ? -11.308 -21.172 13.170 1.00 50.31 209 ASN A CA 1
ATOM 1743 C C . ASN A 1 209 ? -11.385 -20.599 11.742 1.00 50.31 209 ASN A C 1
ATOM 1745 O O . ASN A 1 209 ? -12.307 -19.854 11.417 1.00 50.31 209 ASN A O 1
ATOM 1749 N N . ASN A 1 210 ? -10.454 -20.980 10.857 1.00 52.72 210 ASN A N 1
ATOM 1750 C CA . ASN A 1 210 ? -10.508 -20.591 9.444 1.00 52.72 210 ASN A CA 1
ATOM 1751 C C . ASN A 1 210 ? -11.671 -21.282 8.713 1.00 52.72 210 ASN A C 1
ATOM 1753 O O . ASN A 1 210 ? -12.311 -20.680 7.855 1.00 52.72 210 ASN A O 1
ATOM 1757 N N . LYS A 1 211 ? -11.956 -22.550 9.026 1.00 58.56 211 LYS A N 1
ATOM 1758 C CA . LYS A 1 211 ? -13.056 -23.298 8.408 1.00 58.56 211 LYS A CA 1
ATOM 1759 C C . LYS A 1 211 ? -14.412 -22.662 8.725 1.00 58.56 211 LYS A C 1
ATOM 1761 O O . LYS A 1 211 ? -15.207 -22.484 7.807 1.00 58.56 211 LYS A O 1
ATOM 1766 N N . GLU A 1 212 ? -14.636 -22.264 9.976 1.00 61.91 212 GLU A N 1
ATOM 1767 C CA . GLU A 1 212 ? -15.877 -21.619 10.420 1.00 61.91 212 GLU A CA 1
ATOM 1768 C C . GLU A 1 212 ? -16.071 -20.222 9.793 1.00 61.91 212 GLU A C 1
ATOM 1770 O O . GLU A 1 212 ? -17.171 -19.887 9.353 1.00 61.91 212 GLU A O 1
ATOM 1775 N N . GLU A 1 213 ? -14.998 -19.437 9.646 1.00 64.62 213 GLU A N 1
ATOM 1776 C CA . GLU A 1 213 ? -15.005 -18.141 8.944 1.00 64.62 213 GLU A CA 1
ATOM 1777 C C . GLU A 1 213 ? -15.444 -18.284 7.469 1.00 64.62 213 GLU A C 1
ATOM 1779 O O . GLU A 1 213 ? -16.326 -17.558 6.997 1.00 64.62 213 GLU A O 1
ATOM 1784 N N . TRP A 1 214 ? -14.891 -19.262 6.738 1.00 66.62 214 TRP A N 1
ATOM 1785 C CA . TRP A 1 214 ? -15.211 -19.473 5.317 1.00 66.62 214 TRP A CA 1
ATOM 1786 C C . TRP A 1 214 ? -16.552 -20.158 5.084 1.00 66.62 214 TRP A C 1
ATOM 1788 O O . TRP A 1 214 ? -17.229 -19.852 4.099 1.00 66.62 214 TRP A O 1
ATOM 1798 N N . ASP A 1 215 ? -16.935 -21.084 5.961 1.00 67.94 215 ASP A N 1
ATOM 1799 C CA . ASP A 1 215 ? -18.250 -21.714 5.904 1.00 67.94 215 ASP A CA 1
ATOM 1800 C C . ASP A 1 215 ? -19.350 -20.672 6.128 1.00 67.94 215 ASP A C 1
ATOM 1802 O O . ASP A 1 215 ? -20.367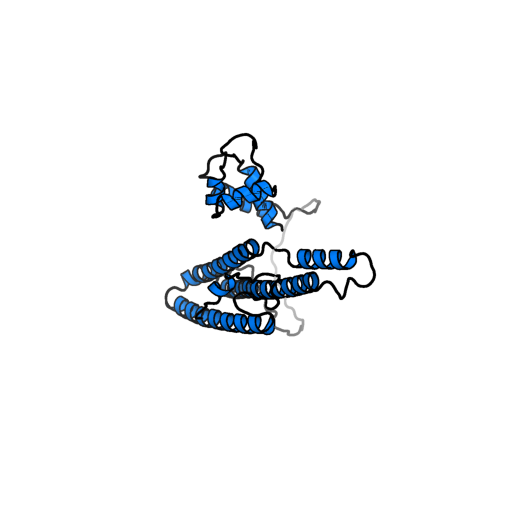 -20.727 5.441 1.00 67.94 215 ASP A O 1
ATOM 1806 N N . ASN A 1 216 ? -19.108 -19.663 6.976 1.00 71.38 216 ASN A N 1
ATOM 1807 C CA . ASN A 1 216 ? -19.998 -18.516 7.137 1.00 71.38 216 ASN A CA 1
ATOM 1808 C C . ASN A 1 216 ? -19.996 -17.579 5.914 1.00 71.38 216 ASN A C 1
ATOM 1810 O O . ASN A 1 216 ? -21.069 -17.207 5.445 1.00 71.38 216 ASN A O 1
ATOM 1814 N N . LEU A 1 217 ? -18.833 -17.247 5.336 1.00 66.56 217 LEU A N 1
ATOM 1815 C CA . LEU A 1 217 ? -18.751 -16.363 4.158 1.00 66.56 217 LEU A CA 1
ATOM 1816 C C . LEU A 1 217 ? -19.421 -16.957 2.904 1.00 66.56 217 LEU A C 1
ATOM 1818 O O . LEU A 1 217 ? -19.987 -16.240 2.078 1.00 66.56 217 LEU A O 1
ATOM 1822 N N . LEU A 1 218 ? -19.352 -18.279 2.740 1.00 72.12 218 LEU A N 1
ATOM 1823 C CA . LEU A 1 218 ? -19.899 -18.994 1.584 1.00 72.12 218 LEU A CA 1
ATOM 1824 C C . LEU A 1 218 ? -21.295 -19.585 1.841 1.00 72.12 218 LEU A C 1
ATOM 1826 O O . LEU A 1 218 ? -21.845 -20.228 0.939 1.00 72.12 218 LEU A O 1
ATOM 1830 N N . LYS A 1 219 ? -21.864 -19.375 3.036 1.00 73.94 219 LYS A N 1
ATOM 1831 C CA . LYS A 1 219 ? -23.127 -19.979 3.490 1.00 73.94 219 LYS A CA 1
ATOM 1832 C C . LYS A 1 219 ? -24.311 -19.613 2.603 1.00 73.94 219 LYS A C 1
ATOM 1834 O O . LYS A 1 219 ? -25.075 -20.490 2.213 1.00 73.94 219 LYS A O 1
ATOM 1839 N N . ASP A 1 220 ? -24.394 -18.340 2.230 1.00 74.69 220 ASP A N 1
ATOM 1840 C CA . ASP A 1 220 ? -25.516 -17.789 1.460 1.00 74.69 220 ASP A CA 1
ATOM 1841 C C . ASP A 1 220 ? -25.320 -17.909 -0.062 1.00 74.69 220 ASP A C 1
ATOM 1843 O O . ASP A 1 220 ? -26.154 -17.465 -0.849 1.00 74.69 220 ASP A O 1
ATOM 1847 N N . ASN A 1 221 ? -24.216 -18.524 -0.498 1.00 75.62 221 ASN A N 1
ATOM 1848 C CA . ASN A 1 221 ? -23.885 -18.687 -1.908 1.00 75.62 221 ASN A CA 1
ATOM 1849 C C . ASN A 1 221 ? -24.263 -20.084 -2.432 1.00 75.62 221 ASN A C 1
ATOM 1851 O O . ASN A 1 221 ? -24.166 -21.072 -1.695 1.00 75.62 221 ASN A O 1
ATOM 1855 N N . PRO A 1 222 ? -24.604 -20.221 -3.728 1.00 73.81 222 PRO A N 1
ATOM 1856 C CA . PRO A 1 222 ? -24.853 -21.527 -4.331 1.00 73.81 222 PRO A CA 1
ATOM 1857 C C . PRO A 1 222 ? -23.589 -22.397 -4.335 1.00 73.81 222 PRO A C 1
ATOM 1859 O O . PRO A 1 222 ? -22.468 -21.890 -4.382 1.00 73.81 222 PRO A O 1
ATOM 1862 N N . ASP A 1 223 ? -23.763 -23.720 -4.335 1.00 73.88 223 ASP A N 1
ATOM 1863 C CA . ASP A 1 223 ? -22.648 -24.686 -4.299 1.00 73.88 223 ASP A CA 1
ATOM 1864 C C . ASP A 1 223 ? -21.693 -24.559 -5.488 1.00 73.88 223 ASP A C 1
ATOM 1866 O O . ASP A 1 223 ? -20.502 -24.862 -5.384 1.00 73.88 223 ASP A O 1
ATOM 1870 N N . LEU A 1 224 ? -22.217 -24.054 -6.607 1.00 81.44 224 LEU A N 1
ATOM 1871 C CA . LEU A 1 224 ? -21.454 -23.714 -7.795 1.00 81.44 224 LEU A CA 1
ATOM 1872 C C . LEU A 1 224 ? -21.429 -22.195 -7.977 1.00 81.44 224 LEU A C 1
ATOM 1874 O O . LEU A 1 224 ? -22.426 -21.570 -8.347 1.00 81.44 224 LEU A O 1
ATOM 1878 N N . LEU A 1 225 ? -20.258 -21.606 -7.757 1.00 84.38 225 LEU A N 1
ATOM 1879 C CA . LEU A 1 225 ? -20.028 -20.169 -7.848 1.00 84.38 225 LEU A CA 1
ATOM 1880 C C . LEU A 1 225 ? -19.798 -19.754 -9.302 1.00 84.38 225 LEU A C 1
ATOM 1882 O O . LEU A 1 225 ? -19.192 -20.492 -10.079 1.00 84.38 225 LEU A O 1
ATOM 1886 N N . THR A 1 226 ? -20.282 -18.574 -9.679 1.00 85.38 226 THR A N 1
ATOM 1887 C CA . THR A 1 226 ? -20.020 -17.954 -10.986 1.00 85.38 226 THR A CA 1
ATOM 1888 C C . THR A 1 226 ? -18.942 -16.885 -10.848 1.00 85.38 226 THR A C 1
ATOM 1890 O O . THR A 1 226 ? -18.602 -16.483 -9.738 1.00 85.38 226 THR A O 1
ATOM 1893 N N . THR A 1 227 ? -18.433 -16.373 -11.970 1.00 81.62 227 THR A N 1
ATOM 1894 C CA . THR A 1 227 ? -17.519 -15.219 -11.981 1.00 81.62 227 THR A CA 1
ATOM 1895 C C . THR A 1 227 ? -18.091 -14.019 -11.215 1.00 81.62 227 THR A C 1
ATOM 1897 O O . THR A 1 227 ? -17.347 -13.357 -10.496 1.00 81.62 227 THR A O 1
ATOM 1900 N N . LEU A 1 228 ? -19.406 -13.794 -11.311 1.00 81.38 228 LEU A N 1
ATOM 1901 C CA . LEU A 1 228 ? -20.113 -12.733 -10.595 1.00 81.38 228 LEU A CA 1
ATOM 1902 C C . LEU A 1 228 ? -20.139 -12.979 -9.081 1.00 81.38 228 LEU A C 1
ATOM 1904 O O . LEU A 1 228 ? -19.762 -12.093 -8.324 1.00 81.38 228 LEU A O 1
ATOM 1908 N N . HIS A 1 229 ? -20.474 -14.196 -8.634 1.00 83.44 229 HIS A N 1
ATOM 1909 C CA . HIS A 1 229 ? -20.444 -14.519 -7.200 1.00 83.44 229 HIS A CA 1
ATOM 1910 C C . HIS A 1 229 ? -19.040 -14.318 -6.618 1.00 83.44 229 HIS A C 1
ATOM 1912 O O . HIS A 1 229 ? -18.886 -13.757 -5.541 1.00 83.44 229 HIS A O 1
ATOM 1918 N N . LEU A 1 230 ? -17.992 -14.720 -7.346 1.00 81.25 230 LEU A N 1
ATOM 1919 C CA . LEU A 1 230 ? -16.614 -14.492 -6.905 1.00 81.25 230 LEU A CA 1
ATOM 1920 C C . LEU A 1 230 ? -16.280 -12.997 -6.842 1.00 81.25 230 LEU A C 1
ATOM 1922 O O . LEU A 1 230 ? -15.689 -12.545 -5.867 1.00 81.25 230 LEU A O 1
ATOM 1926 N N . ALA A 1 231 ? -16.686 -12.220 -7.845 1.00 78.94 231 ALA A N 1
ATOM 1927 C CA . ALA A 1 231 ? -16.516 -10.772 -7.845 1.00 78.94 231 ALA A CA 1
ATOM 1928 C C . ALA A 1 231 ? -17.183 -10.118 -6.616 1.00 78.94 231 ALA A C 1
ATOM 1930 O O . ALA A 1 231 ? -16.572 -9.279 -5.955 1.00 78.94 231 ALA A O 1
ATOM 1931 N N . GLU A 1 232 ? -18.389 -10.556 -6.249 1.00 79.25 232 GLU A N 1
ATOM 1932 C CA . GLU A 1 232 ? -19.143 -10.051 -5.095 1.00 79.25 232 GLU A CA 1
ATOM 1933 C C . GLU A 1 232 ? -18.573 -10.490 -3.739 1.00 79.25 232 GLU A C 1
ATOM 1935 O O . GLU A 1 232 ? -18.544 -9.676 -2.807 1.00 79.25 232 GLU A O 1
ATOM 1940 N N . ILE A 1 233 ? -18.106 -11.741 -3.632 1.00 78.75 233 ILE A N 1
ATOM 1941 C CA . ILE A 1 233 ? -17.457 -12.305 -2.435 1.00 78.75 233 ILE A CA 1
ATOM 1942 C C . ILE A 1 233 ? -16.145 -11.569 -2.157 1.00 78.75 233 ILE A C 1
ATOM 1944 O O . ILE A 1 233 ? -15.893 -11.151 -1.031 1.00 78.75 233 ILE A O 1
ATOM 1948 N N . PHE A 1 234 ? -15.325 -11.372 -3.191 1.00 77.19 234 PHE A N 1
ATOM 1949 C CA . PHE A 1 234 ? -14.010 -10.743 -3.063 1.00 77.19 234 PHE A CA 1
ATOM 1950 C C . PHE A 1 234 ? -14.035 -9.219 -3.206 1.00 77.19 234 PHE A C 1
ATOM 1952 O O . PHE A 1 234 ? -12.986 -8.592 -3.097 1.00 77.19 234 PHE A O 1
ATOM 1959 N N . LYS A 1 235 ? -15.206 -8.619 -3.464 1.00 77.06 235 LYS A N 1
ATOM 1960 C CA . LYS A 1 235 ? -15.378 -7.176 -3.718 1.00 77.06 235 LYS A CA 1
ATOM 1961 C C . LYS A 1 235 ? -14.453 -6.648 -4.827 1.00 77.06 235 LYS A C 1
ATOM 1963 O O . LYS A 1 235 ? -13.931 -5.539 -4.753 1.00 77.06 235 LYS A O 1
ATOM 1968 N N . VAL A 1 236 ? -14.275 -7.436 -5.887 1.00 75.19 236 VAL A N 1
ATOM 1969 C CA . VAL A 1 236 ? -13.465 -7.102 -7.073 1.00 75.19 236 VAL A CA 1
ATOM 1970 C C . VAL A 1 236 ? -14.321 -7.104 -8.338 1.00 75.19 236 VAL A C 1
ATOM 1972 O O . VAL A 1 236 ? -15.442 -7.591 -8.346 1.00 75.19 236 VAL A O 1
ATOM 1975 N N . LYS A 1 237 ? -13.798 -6.579 -9.450 1.00 78.12 237 LYS A N 1
ATOM 1976 C CA . LYS A 1 237 ? -14.476 -6.649 -10.758 1.00 78.12 237 LYS A CA 1
ATOM 1977 C C . LYS A 1 237 ? -14.390 -8.064 -11.353 1.00 78.12 237 LYS A C 1
ATOM 1979 O O . LYS A 1 237 ? -13.378 -8.742 -11.184 1.00 78.12 237 LYS A O 1
ATOM 1984 N N . GLU A 1 238 ? -15.376 -8.482 -12.153 1.00 77.44 238 GLU A N 1
ATOM 1985 C CA . GLU A 1 238 ? -15.362 -9.782 -12.864 1.00 77.44 238 GLU A CA 1
ATOM 1986 C C . GLU A 1 238 ? -14.141 -9.970 -13.785 1.00 77.44 238 GLU A C 1
ATOM 1988 O O . GLU A 1 238 ? -13.663 -11.087 -14.000 1.00 77.44 238 GLU A O 1
ATOM 1993 N N . THR A 1 239 ? -13.574 -8.871 -14.291 1.00 74.50 239 THR A N 1
ATOM 1994 C CA . THR A 1 239 ? -12.319 -8.875 -15.058 1.00 74.50 239 THR A CA 1
ATOM 1995 C C . THR A 1 239 ? -11.139 -9.381 -14.230 1.00 74.50 239 THR A C 1
ATOM 1997 O O . THR A 1 239 ? -10.257 -10.052 -14.764 1.00 74.50 239 THR A O 1
ATOM 2000 N N . THR A 1 240 ? -11.131 -9.107 -12.923 1.00 74.62 240 THR A N 1
ATOM 2001 C CA . THR A 1 240 ? -10.116 -9.597 -11.983 1.00 74.62 240 THR A CA 1
ATOM 2002 C C . THR A 1 240 ? -10.229 -11.109 -11.815 1.00 74.62 240 THR A C 1
ATOM 2004 O O . THR A 1 240 ? -9.223 -11.805 -11.909 1.00 74.62 240 THR A O 1
ATOM 2007 N N . ILE A 1 241 ? -11.452 -11.628 -11.681 1.00 80.88 241 ILE A N 1
ATOM 2008 C CA . ILE A 1 241 ? -11.721 -13.072 -11.606 1.00 80.88 241 ILE A CA 1
ATOM 2009 C C . ILE A 1 241 ? -11.326 -13.775 -12.916 1.00 80.88 241 ILE A C 1
ATOM 2011 O O . ILE A 1 241 ? -10.683 -14.823 -12.906 1.00 80.88 241 ILE A O 1
ATOM 2015 N N . THR A 1 242 ? -11.634 -13.159 -14.060 1.00 78.31 242 THR A N 1
ATOM 2016 C CA . THR A 1 242 ? -11.243 -13.665 -15.389 1.00 78.31 242 THR A CA 1
ATOM 2017 C C . THR A 1 242 ? -9.722 -13.730 -15.543 1.00 78.31 242 THR A C 1
ATOM 2019 O O . THR A 1 242 ? -9.180 -14.672 -16.124 1.00 78.31 242 THR A O 1
ATOM 2022 N N . ARG A 1 243 ? -9.004 -12.746 -14.996 1.00 77.12 243 ARG A N 1
ATOM 2023 C CA . ARG A 1 243 ? -7.543 -12.753 -14.982 1.00 77.12 243 ARG A CA 1
ATOM 2024 C C . ARG A 1 243 ? -6.986 -13.844 -14.065 1.00 77.12 243 ARG A C 1
ATOM 2026 O O . ARG A 1 243 ? -6.084 -14.555 -14.495 1.00 77.12 243 ARG A O 1
ATOM 2033 N N . TRP A 1 244 ? -7.557 -14.041 -12.875 1.00 81.62 244 TRP A N 1
ATOM 2034 C CA . TRP A 1 244 ? -7.155 -15.128 -11.971 1.00 81.62 244 TRP A CA 1
ATOM 2035 C C . TRP A 1 244 ? -7.279 -16.503 -12.623 1.00 81.62 244 TRP A C 1
ATOM 2037 O O . TRP A 1 244 ? -6.408 -17.352 -12.459 1.00 81.62 244 TRP A O 1
ATOM 2047 N N . GLN A 1 245 ? -8.318 -16.707 -13.430 1.00 80.75 245 GLN A N 1
ATOM 2048 C CA . GLN A 1 245 ? -8.446 -17.918 -14.231 1.00 80.75 245 GLN A CA 1
ATOM 2049 C C . GLN A 1 245 ? -7.306 -18.066 -15.253 1.00 80.75 245 GLN A C 1
ATOM 2051 O O . GLN A 1 245 ? -6.769 -19.160 -15.418 1.00 80.75 245 GLN A O 1
ATOM 2056 N N . ARG A 1 246 ? -6.942 -16.988 -15.961 1.00 75.88 246 ARG A N 1
ATOM 2057 C CA . ARG A 1 246 ? -5.868 -17.006 -16.971 1.00 75.88 246 ARG A CA 1
ATOM 2058 C C . ARG A 1 246 ? -4.502 -17.303 -16.355 1.00 75.88 246 ARG A C 1
ATOM 2060 O O . ARG A 1 246 ? -3.702 -18.001 -16.965 1.00 75.88 246 ARG A O 1
ATOM 2067 N N . GLU A 1 247 ? -4.263 -16.785 -15.159 1.00 72.69 247 GLU A N 1
ATOM 2068 C CA . GLU A 1 247 ? -3.024 -16.966 -14.397 1.00 72.69 247 GLU A CA 1
ATOM 2069 C C . GLU A 1 247 ? -3.002 -18.288 -13.605 1.00 72.69 247 GLU A C 1
ATOM 2071 O O . GLU A 1 247 ? -2.011 -18.605 -12.956 1.00 72.69 247 GLU A O 1
ATOM 2076 N N . GLY A 1 248 ? -4.068 -19.097 -13.688 1.00 78.56 248 GLY A N 1
ATOM 2077 C CA . GLY A 1 248 ? -4.128 -20.431 -13.083 1.00 78.56 248 GLY A CA 1
ATOM 2078 C C . GLY A 1 248 ? -4.388 -20.435 -11.575 1.00 78.56 248 GLY A C 1
ATOM 2079 O O . GLY A 1 248 ? -4.202 -21.460 -10.927 1.00 78.56 248 GLY A O 1
ATOM 2080 N N . PHE A 1 249 ? -4.829 -19.310 -11.015 1.00 73.44 249 PHE A N 1
ATOM 2081 C CA . PHE A 1 249 ? -5.120 -19.167 -9.589 1.00 73.44 249 PHE A CA 1
ATOM 2082 C C . PHE A 1 249 ? -6.432 -19.829 -9.165 1.00 73.44 249 PHE A C 1
ATOM 2084 O O . PHE A 1 249 ? -6.535 -20.330 -8.049 1.00 73.44 249 PHE A O 1
ATOM 2091 N N . ILE A 1 250 ? -7.425 -19.827 -10.055 1.00 81.12 250 ILE A N 1
ATOM 2092 C CA . ILE A 1 250 ? -8.709 -20.503 -9.862 1.00 81.12 250 ILE A CA 1
ATOM 2093 C C . ILE A 1 250 ? -9.048 -21.316 -11.106 1.00 81.12 250 ILE A C 1
ATOM 2095 O O . ILE A 1 250 ? -8.939 -20.826 -12.235 1.00 81.12 250 ILE A O 1
ATOM 2099 N N . THR A 1 251 ? -9.494 -22.554 -10.910 1.00 83.62 251 THR A N 1
ATOM 2100 C CA . THR A 1 251 ? -9.838 -23.440 -12.025 1.00 83.62 251 THR A CA 1
ATOM 2101 C C . THR A 1 251 ? -11.347 -23.674 -12.083 1.00 83.62 251 THR A C 1
ATOM 2103 O O . THR A 1 251 ? -11.926 -24.179 -11.122 1.00 83.62 251 THR A O 1
ATOM 2106 N N . PRO A 1 252 ? -12.024 -23.331 -13.195 1.00 83.69 252 PRO A N 1
ATOM 2107 C CA . PRO A 1 252 ? -13.425 -23.684 -13.360 1.00 83.69 252 PRO A CA 1
ATOM 2108 C C . PRO A 1 252 ? -13.559 -25.194 -13.579 1.00 83.69 252 PRO A C 1
ATOM 2110 O O . PRO A 1 252 ? -12.695 -25.819 -14.193 1.00 83.69 252 PRO A O 1
ATOM 2113 N N . ILE A 1 253 ? -14.681 -25.755 -13.132 1.00 83.31 253 ILE A N 1
ATOM 2114 C CA . ILE A 1 253 ? -14.994 -27.191 -13.224 1.00 83.31 253 ILE A CA 1
ATOM 2115 C C . ILE A 1 253 ? -14.944 -27.670 -14.677 1.00 83.31 253 ILE A C 1
ATOM 2117 O O . ILE A 1 253 ? -14.426 -28.741 -14.975 1.00 83.31 253 ILE A O 1
ATOM 2121 N N . ASP A 1 254 ? -15.474 -26.851 -15.585 1.00 79.50 254 ASP A N 1
ATOM 2122 C CA . ASP A 1 254 ? -15.486 -27.116 -17.015 1.00 79.50 254 ASP A CA 1
ATOM 2123 C C . ASP A 1 254 ? -15.165 -25.823 -17.772 1.00 79.50 254 ASP A C 1
ATOM 2125 O O . ASP A 1 254 ? -15.903 -24.835 -17.713 1.00 79.50 254 ASP A O 1
ATOM 2129 N N . LYS A 1 255 ? -14.039 -25.828 -18.492 1.00 79.50 255 LYS A N 1
ATOM 2130 C CA . LYS A 1 255 ? -13.563 -24.683 -19.282 1.00 79.50 255 LYS A CA 1
ATOM 2131 C C . LYS A 1 255 ? -14.390 -24.461 -20.555 1.00 79.50 255 LYS A C 1
ATOM 2133 O O . LYS A 1 255 ? -14.341 -23.363 -21.115 1.00 79.50 255 LYS A O 1
ATOM 2138 N N . SER A 1 256 ? -15.146 -25.465 -21.003 1.00 72.81 256 SER A N 1
ATOM 2139 C CA . SER A 1 256 ? -15.936 -25.433 -22.241 1.00 72.81 256 SER A CA 1
ATOM 2140 C C . SER A 1 256 ? -17.347 -24.867 -22.052 1.00 72.81 256 SER A C 1
ATOM 2142 O O . SER A 1 256 ? -17.916 -24.314 -22.992 1.00 72.81 256 SER A O 1
ATOM 2144 N N . LYS A 1 257 ? -17.903 -24.925 -20.835 1.00 75.31 257 LYS A N 1
ATOM 2145 C CA . LYS A 1 257 ? -19.267 -24.458 -20.544 1.00 75.31 257 LYS A CA 1
ATOM 2146 C C . LYS A 1 257 ? -19.309 -22.994 -20.106 1.00 75.31 257 LYS A C 1
ATOM 2148 O O . LYS A 1 257 ? -18.368 -22.466 -19.508 1.00 75.31 257 LYS A O 1
ATOM 2153 N N . ARG A 1 258 ? -20.412 -22.309 -20.426 1.00 77.62 258 ARG A N 1
ATOM 2154 C CA . ARG A 1 258 ? -20.708 -20.938 -19.979 1.00 77.62 258 ARG A CA 1
ATOM 2155 C C . ARG A 1 258 ? -22.105 -20.884 -19.336 1.00 77.62 258 ARG A C 1
ATOM 2157 O O . ARG A 1 258 ? -23.007 -21.538 -19.851 1.00 77.62 258 ARG A O 1
ATOM 2164 N N . PRO A 1 259 ? -22.296 -20.126 -18.238 1.00 74.19 259 PRO A N 1
ATOM 2165 C CA . PRO A 1 259 ? -21.267 -19.366 -17.527 1.00 74.19 259 PRO A CA 1
ATOM 2166 C C . PRO A 1 259 ? -20.308 -20.308 -16.780 1.00 74.19 259 PRO A C 1
ATOM 2168 O O . PRO A 1 259 ? -20.691 -21.420 -16.421 1.00 74.19 259 PRO A O 1
ATOM 2171 N N . LEU A 1 260 ? -19.064 -19.879 -16.562 1.00 83.31 260 LEU A N 1
ATOM 2172 C CA . LEU A 1 260 ? -18.080 -20.685 -15.832 1.00 83.31 260 LEU A CA 1
ATOM 2173 C C . LEU A 1 260 ? -18.569 -20.975 -14.406 1.00 83.31 260 LEU A C 1
ATOM 2175 O O . LEU A 1 260 ? -19.321 -20.185 -13.825 1.00 83.31 260 LEU A O 1
ATOM 2179 N N . ARG A 1 261 ? -18.179 -22.135 -13.871 1.00 84.75 261 ARG A N 1
ATOM 2180 C CA . ARG A 1 261 ? -18.565 -22.594 -12.532 1.00 84.75 261 ARG A CA 1
ATOM 2181 C C . ARG A 1 261 ? -17.343 -23.021 -11.735 1.00 84.75 261 ARG A C 1
ATOM 2183 O O . ARG A 1 261 ? -16.476 -23.704 -12.275 1.00 84.75 261 ARG A O 1
ATOM 2190 N N . PHE A 1 262 ? -17.321 -22.653 -10.462 1.00 86.38 262 PHE A N 1
ATOM 2191 C CA . PHE A 1 262 ? -16.246 -22.940 -9.515 1.00 86.38 262 PHE A CA 1
ATOM 2192 C C . PHE A 1 262 ? -16.829 -23.621 -8.277 1.00 86.38 262 PHE A C 1
ATOM 2194 O O . PHE A 1 262 ? -17.935 -23.281 -7.852 1.00 86.38 262 PHE A O 1
ATOM 2201 N N . THR A 1 263 ? -16.106 -24.578 -7.697 1.00 85.25 263 THR A N 1
ATOM 2202 C CA . THR A 1 263 ? -16.515 -25.199 -6.430 1.00 85.25 263 THR A CA 1
ATOM 2203 C C . THR A 1 263 ? -16.098 -24.322 -5.255 1.00 85.25 263 THR A C 1
ATOM 2205 O O . THR A 1 263 ? -15.059 -23.661 -5.303 1.00 85.25 263 THR A O 1
ATOM 2208 N N . LYS A 1 264 ? -16.874 -24.353 -4.166 1.00 81.56 264 LYS A N 1
ATOM 2209 C CA . LYS A 1 264 ? -16.501 -23.689 -2.906 1.00 81.56 264 LYS A CA 1
ATOM 2210 C C . LYS A 1 264 ? -15.113 -24.143 -2.413 1.00 81.56 264 LYS A C 1
ATOM 2212 O O . LYS A 1 264 ? -14.337 -23.315 -1.948 1.00 81.56 264 LYS A O 1
ATOM 2217 N N . ASP A 1 265 ? -14.756 -25.414 -2.606 1.00 78.25 265 ASP A N 1
ATOM 2218 C CA . ASP A 1 265 ? -13.465 -25.977 -2.176 1.00 78.25 265 ASP A CA 1
ATOM 2219 C C . ASP A 1 265 ? -12.256 -25.478 -2.982 1.00 78.25 265 ASP A C 1
ATOM 2221 O O . ASP A 1 265 ? -11.179 -25.278 -2.419 1.00 78.25 265 ASP A O 1
ATOM 2225 N N . GLU A 1 266 ? -12.405 -25.255 -4.292 1.00 77.94 266 GLU A N 1
ATOM 2226 C CA . GLU A 1 266 ? -11.350 -24.642 -5.117 1.00 77.94 266 GLU A CA 1
ATOM 2227 C C . GLU A 1 266 ? -11.051 -23.220 -4.630 1.00 77.94 266 GLU A C 1
ATOM 2229 O O . GLU A 1 266 ? -9.894 -22.831 -4.469 1.00 77.94 266 GLU A O 1
ATOM 2234 N N . ILE A 1 267 ? -12.104 -22.465 -4.320 1.00 80.69 267 ILE A N 1
ATOM 2235 C CA . ILE A 1 267 ? -11.985 -21.091 -3.837 1.00 80.69 267 ILE A CA 1
ATOM 2236 C C . ILE A 1 267 ? -11.380 -21.050 -2.431 1.00 80.69 267 ILE A C 1
ATOM 2238 O O . ILE A 1 267 ? -10.470 -20.259 -2.187 1.00 80.69 267 ILE A O 1
ATOM 2242 N N . LYS A 1 268 ? -11.788 -21.957 -1.532 1.00 76.69 268 LYS A N 1
ATOM 2243 C CA . LYS A 1 268 ? -11.158 -22.122 -0.211 1.00 76.69 268 LYS A CA 1
ATOM 2244 C C . LYS A 1 268 ? -9.657 -22.402 -0.330 1.00 76.69 268 LYS A C 1
ATOM 2246 O O . LYS A 1 268 ? -8.863 -21.773 0.368 1.00 76.69 268 LYS A O 1
ATOM 2251 N N . ARG A 1 269 ? -9.245 -23.295 -1.242 1.0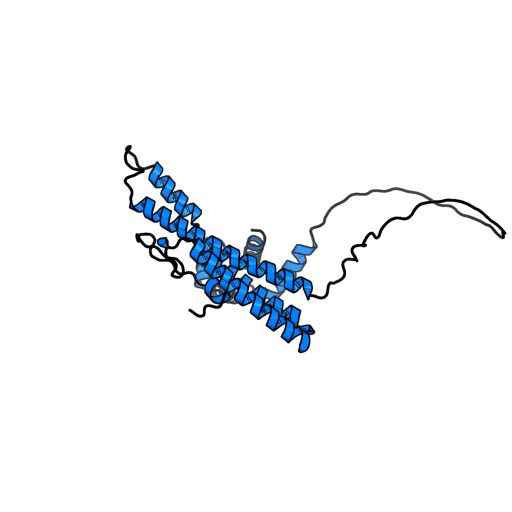0 74.50 269 ARG A N 1
ATOM 2252 C CA . ARG A 1 269 ? -7.822 -23.601 -1.483 1.00 74.50 269 ARG A CA 1
ATOM 2253 C C . ARG A 1 269 ? -7.029 -22.384 -1.949 1.00 74.50 269 ARG A C 1
ATOM 2255 O O . ARG A 1 269 ? -5.929 -22.165 -1.445 1.00 74.50 269 ARG A O 1
ATOM 2262 N N . TYR A 1 270 ? -7.579 -21.592 -2.867 1.00 70.19 270 TYR A N 1
ATOM 2263 C CA . TYR A 1 270 ? -6.932 -20.365 -3.335 1.00 70.19 270 TYR A CA 1
ATOM 2264 C C . TYR A 1 270 ? -6.679 -19.376 -2.187 1.00 70.19 270 TYR A C 1
ATOM 2266 O O . TYR A 1 270 ? -5.562 -18.886 -2.014 1.00 70.19 270 TYR A O 1
ATOM 2274 N N . ILE A 1 271 ? -7.686 -19.138 -1.347 1.00 63.66 271 ILE A N 1
ATOM 2275 C CA . ILE A 1 271 ? -7.580 -18.188 -0.235 1.00 63.66 271 ILE A CA 1
ATOM 2276 C C . ILE A 1 271 ? -6.570 -18.665 0.823 1.00 63.66 271 ILE A C 1
ATOM 2278 O O . ILE A 1 271 ? -5.745 -17.884 1.297 1.00 63.66 271 ILE A O 1
ATOM 2282 N N . LEU A 1 272 ? -6.585 -19.961 1.156 1.00 61.03 272 LEU A N 1
ATOM 2283 C CA . LEU A 1 272 ? -5.652 -20.570 2.115 1.00 61.03 272 LEU A CA 1
ATOM 2284 C C . LEU A 1 272 ? -4.201 -20.602 1.621 1.00 61.03 272 LEU A C 1
ATOM 2286 O O . LEU A 1 272 ? -3.275 -20.703 2.429 1.00 61.03 272 LEU A O 1
ATOM 2290 N N . LYS A 1 273 ? -3.982 -20.566 0.304 1.00 62.06 273 LYS A N 1
ATOM 2291 C CA . LYS A 1 273 ? -2.641 -20.430 -0.268 1.00 62.06 273 LYS A CA 1
ATOM 2292 C C . LYS A 1 273 ? -2.105 -19.010 -0.056 1.00 62.06 273 LYS A C 1
ATOM 2294 O O . LYS A 1 273 ? -0.980 -18.858 0.392 1.00 62.06 273 LYS A O 1
ATOM 2299 N N . ARG A 1 274 ? -2.947 -17.992 -0.253 1.00 57.34 274 ARG A N 1
ATOM 2300 C CA . ARG A 1 274 ? -2.572 -16.573 -0.140 1.00 57.34 274 ARG A CA 1
ATOM 2301 C C . ARG A 1 274 ? -2.323 -16.082 1.294 1.00 57.34 274 ARG A C 1
ATOM 2303 O O . ARG A 1 274 ? -1.603 -15.117 1.464 1.00 57.34 274 ARG A O 1
ATOM 2310 N N . LYS A 1 275 ? -2.908 -16.710 2.324 1.00 49.78 275 LYS A N 1
ATOM 2311 C CA . LYS A 1 275 ? -2.620 -16.375 3.742 1.00 49.78 275 LYS A CA 1
ATOM 2312 C C . LYS A 1 275 ? -1.279 -16.949 4.249 1.00 49.78 275 LYS A C 1
ATOM 2314 O O . LYS A 1 275 ? -0.873 -16.617 5.357 1.00 49.78 275 LYS A O 1
ATOM 2319 N N . ARG A 1 276 ? -0.640 -17.860 3.500 1.00 41.28 276 ARG A N 1
ATOM 2320 C CA . ARG A 1 276 ? 0.627 -18.525 3.877 1.00 41.28 276 ARG A CA 1
ATOM 2321 C C . ARG A 1 276 ? 1.859 -17.962 3.161 1.00 41.28 276 ARG A C 1
ATOM 2323 O O . ARG A 1 276 ? 2.969 -18.340 3.525 1.00 41.28 276 ARG A O 1
ATOM 2330 N N . GLU A 1 277 ? 1.643 -17.119 2.159 1.00 37.69 277 GLU A N 1
ATOM 2331 C CA . GLU A 1 277 ? 2.655 -16.380 1.393 1.00 37.69 277 GLU A CA 1
ATOM 2332 C C . GLU A 1 277 ? 2.670 -14.925 1.872 1.00 37.69 277 GLU A C 1
ATOM 2334 O O . GLU A 1 277 ? 3.779 -14.364 1.985 1.00 37.69 277 GLU A O 1
#

Foldseek 3Di:
DPDQLLRQLLDFDWDDLQDPWIDTSRHTVVNPLVVVLVVSVVNLVVNVVVVVVVLVVCVVPPLVCSLVVLVVQLVSLVVSLVSLVVVPPDPLVVQLVVLVVVQVPPPDDPRVPPCPRSVSNNSRSVRVVSNSVSSNVSSVVSSVVSVVVSVVSPPDPDPDDPPDPDDDDDDDDDDDDDDDDDDDDDDDDDDDDDDDDDDDDDDDPVVVVLVVVLCVLCVPPDQWDFLVNVCVSVVHDSVVVVVCCVVVLADFPDPPDPPTTGGSVSVSVSVVVVVVD

Nearest PDB structures (foldseek):
  8ucs-assembly1_C  TM=3.847E-01  e=2.576E+00  Clostridium sporogenes
  5fz5-assembly1_R  TM=4.304E-01  e=4.554E+00  Saccharomyces cerevisiae
  6ysl-assembly1_C  TM=3.753E-01  e=4.106E+00  Bacillus subtilis subsp. subtilis str. 168

Organism: NCBI:txid433724

Solvent-accessible surface area (backbone atoms only — not comparable to full-atom values): 16989 Å² total; per-residue (Å²): 131,94,67,51,46,74,58,54,59,63,58,84,44,72,52,61,55,87,46,97,77,31,33,48,75,83,47,42,64,92,64,42,63,64,56,54,48,57,50,50,52,53,31,48,50,56,49,53,56,52,48,54,54,51,49,57,52,31,58,75,76,44,52,88,51,41,45,62,54,43,47,56,52,37,53,51,39,54,50,34,50,52,51,41,65,54,73,58,74,66,60,35,67,57,54,36,51,50,47,52,49,53,47,71,64,48,84,69,102,57,42,77,86,62,47,61,64,57,54,44,38,38,52,39,35,53,49,50,44,49,48,51,48,54,47,50,49,56,42,52,55,48,38,53,51,43,49,55,52,33,64,71,63,41,83,74,77,76,78,66,83,81,78,78,84,75,81,88,85,84,92,81,85,89,81,90,82,86,88,84,91,87,81,86,88,82,89,83,84,85,87,90,80,84,88,82,91,82,86,88,80,96,70,66,73,67,56,55,58,52,48,54,55,49,53,59,73,50,58,89,50,67,74,63,33,36,56,63,53,50,15,64,75,70,75,47,55,50,68,56,49,54,46,35,42,74,74,66,61,46,73,52,81,45,88,86,53,81,80,49,35,29,48,62,65,59,53,51,52,43,55,61,51,62,77,75,109

Mean predicted aligned error: 19.08 Å